Protein AF-C6XMI0-F1 (afdb_monomer_lite)

Foldseek 3Di:
DVVVVVVVVVVVVVVVVVVVVVVVVVVVVVVVVVVVVCVVVVVQVVVCVVPVDRDCPDDPVRVVVVVVVVCVCCVVVVVVVVVVVVVVVVVVVVVVVVVVVVVVVVVVVVVLVVVVVVLVVVLVVLVVQLQVLQQQKDDPNDGHPVLLVVLVVLVVVLPPPDDPDFPDDLVVLVVSCCVRPPPISCVSNLVSLLVSQVSLVVCLVPRPDPVCNCVSVVVSLVSDDPSRLVVSLSVLSNVCVDPSSVVVNVVSCVRNVVADPPQDDDPDDGGDDDDDD

Sequence (277 aa):
MDNWFKKATKDEESTNFFLVRLFWVAGIAFALVVFLALIPHILRWCFYLFTGEIPSFVTTEKLGEIGAFGDFIGGVLNPILTFISFMALIITIILQQRELSDARKEFQRTANALEKENIENTFFKLLDRVDTALNNVTKNQKNGRVVIDNAVDIFKKSFNGQKGVQWPHVGKLKEAREETYANNNSFNYFSAISSAAQLAIQADNTLPSPIEKNFYTELLKDQLTPEDIWSFYYFLRCNKSDEELKTLIPKFRVIWLKMDHTTLLESSDKEPFHIYE

Structure (mmCIF, N/CA/C/O backbone):
data_AF-C6XMI0-F1
#
_entry.id   AF-C6XMI0-F1
#
loop_
_atom_site.group_PDB
_atom_site.id
_atom_site.type_symbol
_atom_site.label_atom_id
_atom_site.label_alt_id
_atom_site.label_comp_id
_atom_site.label_asym_id
_atom_site.label_entity_id
_atom_site.label_seq_id
_atom_site.pdbx_PDB_ins_code
_atom_site.Cartn_x
_atom_site.Cartn_y
_atom_site.Cartn_z
_atom_site.occupancy
_atom_site.B_iso_or_equiv
_atom_site.auth_seq_id
_atom_site.auth_comp_id
_atom_site.auth_asym_id
_atom_site.auth_atom_id
_atom_site.pdbx_PDB_model_num
ATOM 1 N N . MET A 1 1 ? -5.507 -11.583 -19.723 1.00 47.75 1 MET A N 1
ATOM 2 C CA . MET A 1 1 ? -4.060 -11.301 -19.590 1.00 47.75 1 MET A CA 1
ATOM 3 C C . MET A 1 1 ? -3.202 -12.230 -20.452 1.00 47.75 1 MET A C 1
ATOM 5 O O . MET A 1 1 ? -2.298 -11.730 -21.109 1.00 47.75 1 MET A O 1
ATOM 9 N N . ASP A 1 2 ? -3.534 -13.520 -20.569 1.00 56.62 2 ASP A N 1
ATOM 10 C CA . ASP A 1 2 ? -2.749 -14.521 -21.325 1.00 56.62 2 ASP A CA 1
ATOM 11 C C . ASP A 1 2 ? -2.444 -14.197 -22.795 1.00 56.62 2 ASP A C 1
ATOM 13 O O . ASP A 1 2 ? -1.340 -14.461 -23.266 1.00 56.62 2 ASP A O 1
ATOM 17 N N . ASN A 1 3 ? -3.387 -13.605 -23.535 1.00 58.75 3 ASN A N 1
ATOM 18 C CA . ASN A 1 3 ? -3.180 -13.306 -24.960 1.00 58.75 3 ASN A CA 1
ATOM 19 C C . ASN A 1 3 ? -2.197 -12.153 -25.203 1.00 58.75 3 ASN A C 1
ATOM 21 O O . ASN A 1 3 ? -1.524 -12.140 -26.230 1.00 58.75 3 ASN A O 1
ATOM 25 N N . TRP A 1 4 ? -2.098 -11.198 -24.274 1.00 60.09 4 TRP A N 1
ATOM 26 C CA . TRP A 1 4 ? -1.135 -10.102 -24.384 1.00 60.09 4 TRP A CA 1
ATOM 27 C C . TRP A 1 4 ? 0.265 -10.572 -23.985 1.00 60.09 4 TRP A C 1
ATOM 29 O O . TRP A 1 4 ? 1.208 -10.340 -24.732 1.00 60.09 4 TRP A O 1
ATOM 39 N N . PHE A 1 5 ? 0.384 -11.341 -22.895 1.00 48.47 5 PHE A N 1
ATOM 40 C CA . PHE A 1 5 ? 1.656 -11.934 -22.468 1.00 48.47 5 PHE A CA 1
ATOM 41 C C . PHE A 1 5 ? 2.245 -12.886 -23.519 1.00 48.47 5 PHE A C 1
ATOM 43 O O . PHE A 1 5 ? 3.429 -12.795 -23.833 1.00 48.47 5 PHE A O 1
ATOM 50 N N . LYS A 1 6 ? 1.424 -13.750 -24.135 1.00 60.09 6 LYS A N 1
ATOM 51 C CA . LYS A 1 6 ? 1.867 -14.624 -25.241 1.00 60.09 6 LYS A CA 1
ATOM 52 C C . LYS A 1 6 ? 2.286 -13.848 -26.490 1.00 60.09 6 LYS A C 1
ATOM 54 O O . LYS A 1 6 ? 3.122 -14.325 -27.248 1.00 60.09 6 LYS A O 1
ATOM 59 N N . LYS A 1 7 ? 1.700 -12.672 -26.726 1.00 59.94 7 LYS A N 1
ATOM 60 C CA . LYS A 1 7 ? 2.075 -11.810 -27.850 1.00 59.94 7 LYS A CA 1
ATOM 61 C C . LYS A 1 7 ? 3.386 -11.072 -27.570 1.00 59.94 7 LYS A C 1
ATOM 63 O O . LYS A 1 7 ? 4.274 -11.121 -28.407 1.00 59.94 7 LYS A O 1
ATOM 68 N N . ALA A 1 8 ? 3.534 -10.493 -26.379 1.00 48.47 8 ALA A N 1
ATOM 69 C CA . ALA A 1 8 ? 4.747 -9.794 -25.956 1.00 48.47 8 ALA A CA 1
ATOM 70 C C . ALA A 1 8 ? 5.974 -10.722 -25.936 1.00 48.47 8 ALA A C 1
ATOM 72 O O . ALA A 1 8 ? 7.009 -10.381 -26.496 1.00 48.47 8 ALA A O 1
ATOM 73 N N . THR A 1 9 ? 5.829 -11.932 -25.387 1.00 56.88 9 THR A N 1
ATOM 74 C CA . THR A 1 9 ? 6.907 -12.941 -25.363 1.00 56.88 9 THR A CA 1
ATOM 75 C C . THR A 1 9 ? 7.293 -13.423 -26.762 1.00 56.88 9 THR A C 1
ATOM 77 O O . THR A 1 9 ? 8.475 -13.562 -27.060 1.00 56.88 9 THR A O 1
ATOM 80 N N . LYS A 1 10 ? 6.317 -13.620 -27.657 1.00 65.19 10 LYS A N 1
ATOM 81 C CA . LYS A 1 10 ? 6.572 -14.004 -29.053 1.00 65.19 10 LYS A CA 1
ATOM 82 C C . LYS A 1 10 ? 7.262 -12.890 -29.849 1.00 65.19 10 LYS A C 1
ATOM 84 O O . LYS A 1 10 ? 8.140 -13.179 -30.662 1.00 65.19 10 LYS A O 1
ATOM 89 N N . ASP A 1 11 ? 6.883 -11.636 -29.613 1.00 64.88 11 ASP A N 1
ATOM 90 C CA . ASP A 1 11 ? 7.509 -10.475 -30.250 1.00 64.88 11 ASP A CA 1
ATOM 91 C C . ASP A 1 11 ? 8.957 -10.294 -29.745 1.00 64.88 11 ASP A C 1
ATOM 93 O O . ASP A 1 11 ? 9.865 -10.094 -30.556 1.00 64.88 11 ASP A O 1
ATOM 97 N N . GLU A 1 12 ? 9.211 -10.483 -28.446 1.00 59.91 12 GLU A N 1
ATOM 98 C CA . GLU A 1 12 ? 10.549 -10.442 -27.833 1.00 59.91 12 GLU A CA 1
ATOM 99 C C . GLU A 1 12 ? 11.468 -11.568 -28.345 1.00 59.91 12 GLU A C 1
ATOM 101 O O . GLU A 1 12 ? 12.602 -11.315 -28.761 1.00 59.91 12 GLU A O 1
ATOM 106 N N . GLU A 1 13 ? 10.967 -12.804 -28.419 1.00 66.94 13 GLU A N 1
ATOM 107 C CA . GLU A 1 13 ? 11.711 -13.957 -28.940 1.00 66.94 13 GLU A CA 1
ATOM 108 C C . GLU A 1 13 ? 12.036 -13.793 -30.437 1.00 66.94 13 GLU A C 1
ATOM 110 O O . GLU A 1 13 ? 13.158 -14.068 -30.874 1.00 66.94 13 GLU A O 1
ATOM 115 N N . SER A 1 14 ? 11.097 -13.248 -31.222 1.00 67.19 14 SER A N 1
ATOM 116 C CA . SER A 1 14 ? 11.320 -12.943 -32.641 1.00 67.19 14 SER A CA 1
ATOM 117 C C . SER A 1 14 ? 12.361 -11.838 -32.858 1.00 67.19 14 SER A C 1
ATOM 119 O O . SER A 1 14 ? 13.180 -11.925 -33.778 1.00 67.19 14 SER A O 1
ATOM 121 N N . THR A 1 15 ? 12.379 -10.833 -31.977 1.00 67.94 15 THR A N 1
ATOM 122 C CA . THR A 1 15 ? 13.319 -9.708 -32.036 1.00 67.94 15 THR A CA 1
ATOM 123 C C . THR A 1 15 ? 14.728 -10.170 -31.666 1.00 67.94 15 THR A C 1
ATOM 125 O O . THR A 1 15 ? 15.679 -9.899 -32.401 1.00 67.94 15 THR A O 1
ATOM 128 N N . ASN A 1 16 ? 14.865 -10.959 -30.597 1.00 69.25 16 ASN A N 1
ATOM 129 C CA . ASN A 1 16 ? 16.139 -11.554 -30.186 1.00 69.25 16 ASN A CA 1
ATOM 130 C C . ASN A 1 16 ? 16.716 -12.475 -31.270 1.00 69.25 16 ASN A C 1
ATOM 132 O O . ASN A 1 16 ? 17.904 -12.407 -31.588 1.00 69.25 16 ASN A O 1
ATOM 136 N N . PHE A 1 17 ? 15.870 -13.284 -31.909 1.00 74.50 17 PHE A N 1
ATOM 137 C CA . PHE A 1 17 ? 16.284 -14.146 -33.013 1.00 74.50 17 PHE A CA 1
ATOM 138 C C . PHE A 1 17 ? 16.807 -13.361 -34.228 1.00 74.50 17 PHE A C 1
ATOM 140 O O . PHE A 1 17 ? 17.803 -13.749 -34.847 1.00 74.50 17 PHE A O 1
ATOM 147 N N . PHE A 1 18 ? 16.169 -12.237 -34.563 1.00 72.62 18 PHE A N 1
ATOM 148 C CA . PHE A 1 18 ? 16.614 -11.357 -35.643 1.00 72.62 18 PHE A CA 1
ATOM 149 C C . PHE A 1 18 ? 17.950 -10.669 -35.317 1.00 72.62 18 PHE A C 1
ATOM 151 O O . PHE A 1 18 ? 18.861 -10.672 -36.148 1.00 72.62 18 PHE A O 1
ATOM 158 N N . LEU A 1 19 ? 18.102 -10.148 -34.096 1.00 70.56 19 LEU A N 1
ATOM 159 C CA . LEU A 1 19 ? 19.323 -9.472 -33.645 1.00 70.56 19 LEU A CA 1
ATOM 160 C C . LEU A 1 19 ? 20.539 -10.410 -33.624 1.00 70.56 19 LEU A C 1
ATOM 162 O O . LEU A 1 19 ? 21.614 -10.030 -34.087 1.00 70.56 19 LEU A O 1
ATOM 166 N N . VAL A 1 20 ? 20.370 -11.656 -33.170 1.00 75.00 20 VAL A N 1
ATOM 167 C CA . VAL A 1 20 ? 21.448 -12.661 -33.174 1.00 75.00 20 VAL A CA 1
ATOM 168 C C . VAL A 1 20 ? 21.905 -12.979 -34.600 1.00 75.00 20 VAL A C 1
ATOM 170 O O . VAL A 1 20 ? 23.106 -13.057 -34.863 1.00 75.00 20 VAL A O 1
ATOM 173 N N . ARG A 1 21 ? 20.974 -13.113 -35.554 1.00 79.00 21 ARG A N 1
ATOM 174 C CA . ARG A 1 21 ? 21.318 -13.317 -36.972 1.00 79.00 21 ARG A CA 1
ATOM 175 C C . ARG A 1 21 ? 22.064 -12.123 -37.557 1.00 79.00 21 ARG A C 1
ATOM 177 O O . ARG A 1 21 ? 23.059 -12.322 -38.248 1.00 79.00 21 ARG A O 1
ATOM 184 N N . LEU A 1 22 ? 21.617 -10.905 -37.256 1.00 78.69 22 LEU A N 1
ATOM 185 C CA . LEU A 1 22 ? 22.282 -9.676 -37.691 1.00 78.69 22 LEU A CA 1
ATOM 186 C C . LEU A 1 22 ? 23.732 -9.616 -37.179 1.00 78.69 22 LEU A C 1
ATOM 188 O O . LEU A 1 22 ? 24.642 -9.307 -37.947 1.00 78.69 22 LEU A O 1
ATOM 192 N N . PHE A 1 23 ? 23.953 -9.975 -35.911 1.00 79.25 23 PHE A N 1
ATOM 193 C CA . PHE A 1 23 ? 25.281 -10.005 -35.297 1.00 79.25 23 PHE A CA 1
ATOM 194 C C . PHE A 1 23 ? 26.219 -11.014 -35.976 1.00 79.25 23 PHE A C 1
ATOM 196 O O . PHE A 1 23 ? 27.343 -10.664 -36.335 1.00 79.25 23 PHE A O 1
ATOM 203 N N . TRP A 1 24 ? 25.756 -12.244 -36.226 1.00 84.88 24 TRP A N 1
ATOM 204 C CA . TRP A 1 24 ? 26.551 -13.255 -36.937 1.00 84.88 24 TRP A CA 1
ATOM 205 C C . TRP A 1 24 ? 26.872 -12.846 -38.376 1.00 84.88 24 TRP A C 1
ATOM 207 O O . TRP A 1 24 ? 28.002 -13.033 -38.826 1.00 84.88 24 TRP A O 1
ATOM 217 N N . VAL A 1 25 ? 25.915 -12.246 -39.088 1.00 84.69 25 VAL A N 1
ATOM 218 C CA . VAL A 1 25 ? 26.134 -11.743 -40.453 1.00 84.69 25 VAL A CA 1
ATOM 219 C C . VAL A 1 25 ? 27.182 -10.628 -40.460 1.00 84.69 25 VAL A C 1
ATOM 221 O O . VAL A 1 25 ? 28.093 -10.661 -41.287 1.00 84.69 25 VAL A O 1
ATOM 224 N N . ALA A 1 26 ? 27.109 -9.686 -39.516 1.00 79.62 26 ALA A N 1
ATOM 225 C CA . ALA A 1 26 ? 28.105 -8.627 -39.374 1.00 79.62 26 ALA A CA 1
ATOM 226 C C . ALA A 1 26 ? 29.500 -9.188 -39.038 1.00 79.62 26 ALA A C 1
ATOM 228 O O . ALA A 1 26 ? 30.490 -8.775 -39.641 1.00 79.62 26 ALA A O 1
ATOM 229 N N . GLY A 1 27 ? 29.577 -10.172 -38.135 1.00 84.50 27 GLY A N 1
ATOM 230 C CA . GLY A 1 27 ? 30.828 -10.846 -37.777 1.00 84.50 27 GLY A CA 1
ATOM 231 C C . GLY A 1 27 ? 31.476 -11.577 -38.958 1.00 84.50 27 GLY A C 1
ATOM 232 O O . GLY A 1 27 ? 32.678 -11.437 -39.182 1.00 84.50 27 GLY A O 1
ATOM 233 N N . ILE A 1 28 ? 30.685 -12.300 -39.759 1.00 88.62 28 ILE A N 1
ATOM 234 C CA . ILE A 1 28 ? 31.167 -12.989 -40.968 1.00 88.62 28 ILE A CA 1
ATOM 235 C C . ILE A 1 28 ? 31.640 -11.979 -42.018 1.00 88.62 28 ILE A C 1
ATOM 237 O O . ILE A 1 28 ? 32.710 -12.161 -42.597 1.00 88.62 28 ILE A O 1
ATOM 241 N N . ALA A 1 29 ? 30.882 -10.902 -42.245 1.00 82.12 29 ALA A N 1
ATOM 242 C CA . ALA A 1 29 ? 31.263 -9.854 -43.189 1.00 82.12 29 ALA A CA 1
ATOM 243 C C . ALA A 1 29 ? 32.592 -9.190 -42.791 1.00 82.12 29 ALA A C 1
ATOM 245 O O . ALA A 1 29 ? 33.473 -9.020 -43.633 1.00 82.12 29 ALA A O 1
ATOM 246 N N . PHE A 1 30 ? 32.775 -8.882 -41.504 1.00 85.06 30 PHE A N 1
ATOM 247 C CA . PHE A 1 30 ? 34.022 -8.316 -40.991 1.00 85.06 30 PHE A CA 1
ATOM 248 C C . PHE A 1 30 ? 35.205 -9.282 -41.146 1.00 85.06 30 PHE A C 1
ATOM 250 O O . PHE A 1 30 ? 36.255 -8.896 -41.660 1.00 85.06 30 PHE A O 1
ATOM 257 N N . ALA A 1 31 ? 35.028 -10.554 -40.771 1.00 85.88 31 ALA A N 1
ATOM 258 C CA . ALA A 1 31 ? 36.059 -11.577 -40.933 1.00 85.88 31 ALA A CA 1
ATOM 259 C C . ALA A 1 31 ? 36.465 -11.760 -42.405 1.00 85.88 31 ALA A C 1
ATOM 261 O O . ALA A 1 31 ? 37.648 -11.918 -42.703 1.00 85.88 31 ALA A O 1
ATOM 262 N N . LEU A 1 32 ? 35.503 -11.681 -43.328 1.00 89.31 32 LEU A N 1
ATOM 263 C CA . LEU A 1 32 ? 35.748 -11.767 -44.765 1.00 89.31 32 LEU A CA 1
ATOM 264 C C . LEU A 1 32 ? 36.550 -10.565 -45.280 1.00 89.31 32 LEU A C 1
ATOM 266 O O . LEU A 1 32 ? 37.490 -10.758 -46.046 1.00 89.31 32 LEU A O 1
ATOM 270 N N . VAL A 1 33 ? 36.244 -9.344 -44.829 1.00 85.81 33 VAL A N 1
ATOM 271 C CA . VAL A 1 33 ? 37.027 -8.142 -45.175 1.00 85.81 33 VAL A CA 1
ATOM 272 C C . VAL A 1 33 ? 38.472 -8.271 -44.688 1.00 85.81 33 VAL A C 1
ATOM 274 O O . VAL A 1 33 ? 39.399 -8.030 -45.460 1.00 85.81 33 VAL A O 1
ATOM 277 N N . VAL A 1 34 ? 38.677 -8.709 -43.441 1.00 86.56 34 VAL A N 1
ATOM 278 C CA . VAL A 1 34 ? 40.021 -8.946 -42.888 1.00 86.56 34 VAL A CA 1
ATOM 279 C C . VAL A 1 34 ? 40.751 -10.032 -43.680 1.00 86.56 34 VAL A C 1
ATOM 281 O O . VAL A 1 34 ? 41.910 -9.854 -44.046 1.00 86.56 34 VAL A O 1
ATOM 284 N N . PHE A 1 35 ? 40.076 -11.137 -44.001 1.00 86.19 35 PHE A N 1
ATOM 285 C CA . PHE A 1 35 ? 40.654 -12.222 -44.791 1.00 86.19 35 PHE A CA 1
ATOM 286 C C . PHE A 1 35 ? 41.089 -11.739 -46.180 1.00 86.19 35 PHE A C 1
ATOM 288 O O . PHE A 1 35 ? 42.238 -11.950 -46.564 1.00 86.19 35 PHE A O 1
ATOM 295 N N . LEU A 1 36 ? 40.224 -11.014 -46.898 1.00 85.38 36 LEU A N 1
ATOM 296 C CA . LEU A 1 36 ? 40.545 -10.435 -48.205 1.00 85.38 36 LEU A CA 1
ATOM 297 C C . LEU A 1 36 ? 41.715 -9.445 -48.141 1.00 85.38 36 LEU A C 1
ATOM 299 O O . LEU A 1 36 ? 42.533 -9.425 -49.058 1.00 85.38 36 LEU A O 1
ATOM 303 N N . ALA A 1 37 ? 41.835 -8.667 -47.061 1.00 82.62 37 ALA A N 1
ATOM 304 C CA . ALA A 1 37 ? 42.959 -7.753 -46.858 1.00 82.62 37 ALA A CA 1
ATOM 305 C C . ALA A 1 37 ? 44.290 -8.488 -46.606 1.00 82.62 37 ALA A C 1
ATOM 307 O O . ALA A 1 37 ? 45.350 -7.987 -46.977 1.00 82.62 37 ALA A O 1
ATOM 308 N N . LEU A 1 38 ? 44.258 -9.686 -46.012 1.00 85.06 38 LEU A N 1
ATOM 309 C CA . LEU A 1 38 ? 45.455 -10.479 -45.708 1.00 85.06 38 LEU A CA 1
ATOM 310 C C . LEU A 1 38 ? 45.964 -11.306 -46.899 1.00 85.06 38 LEU A C 1
ATOM 312 O O . LEU A 1 38 ? 47.172 -11.533 -47.002 1.00 85.06 38 LEU A O 1
ATOM 316 N N . ILE A 1 39 ? 45.085 -11.725 -47.817 1.00 85.81 39 ILE A N 1
ATOM 317 C CA . ILE A 1 39 ? 45.443 -12.553 -48.987 1.00 85.81 39 ILE A CA 1
ATOM 318 C C . ILE A 1 39 ? 46.626 -11.977 -49.794 1.00 85.81 39 ILE A C 1
ATOM 320 O O .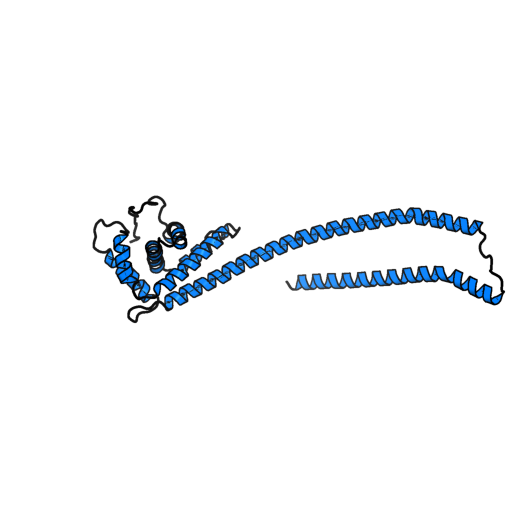 ILE A 1 39 ? 47.576 -12.723 -50.046 1.00 85.81 39 ILE A O 1
ATOM 324 N N . PRO A 1 40 ? 46.662 -10.680 -50.167 1.00 82.19 40 PRO A N 1
ATOM 325 C CA . PRO A 1 40 ? 47.780 -10.114 -50.923 1.00 82.19 40 PRO A CA 1
ATOM 326 C C . PRO A 1 40 ? 49.109 -10.176 -50.162 1.00 82.19 40 PRO A C 1
ATOM 328 O O . PRO A 1 40 ? 50.160 -10.396 -50.765 1.00 82.19 40 PRO A O 1
ATOM 331 N N . HIS A 1 41 ? 49.077 -10.019 -48.834 1.00 82.38 41 HIS A N 1
ATOM 332 C CA . HIS A 1 41 ? 50.270 -10.100 -47.991 1.00 82.38 41 HIS A CA 1
ATOM 333 C C . HIS A 1 41 ? 50.828 -11.522 -47.933 1.00 82.38 41 HIS A C 1
ATOM 335 O O . HIS A 1 41 ? 52.043 -11.703 -48.027 1.00 82.38 41 HIS A O 1
ATOM 341 N N . ILE A 1 42 ? 49.944 -12.520 -47.846 1.00 85.69 42 ILE A N 1
ATOM 342 C CA . ILE A 1 42 ? 50.311 -13.940 -47.856 1.00 85.69 42 ILE A CA 1
ATOM 343 C C . ILE A 1 42 ? 50.895 -14.323 -49.220 1.00 85.69 42 ILE A C 1
ATOM 345 O O . ILE A 1 42 ? 51.975 -14.904 -49.280 1.00 85.69 42 ILE A O 1
ATOM 349 N N . LEU A 1 43 ? 50.243 -13.935 -50.320 1.00 84.31 43 LEU A N 1
ATOM 350 C CA . LEU A 1 43 ? 50.723 -14.219 -51.677 1.00 84.31 43 LEU A CA 1
ATOM 351 C C . LEU A 1 43 ? 52.093 -13.582 -51.951 1.00 84.31 43 LEU A C 1
ATOM 353 O O . LEU A 1 43 ? 52.978 -14.239 -52.502 1.00 84.31 43 LEU A O 1
ATOM 357 N N . ARG A 1 44 ? 52.302 -12.333 -51.507 1.00 82.06 44 ARG A N 1
ATOM 358 C CA . ARG A 1 44 ? 53.603 -11.652 -51.601 1.00 82.06 44 ARG A CA 1
ATOM 359 C C . ARG A 1 44 ? 54.692 -12.402 -50.829 1.00 82.06 44 ARG A C 1
ATOM 361 O O . ARG A 1 44 ? 55.805 -12.538 -51.328 1.00 82.06 44 ARG A O 1
ATOM 368 N N . TRP A 1 45 ? 54.373 -12.890 -49.630 1.00 84.62 45 TRP A N 1
ATOM 369 C CA . TRP A 1 45 ? 55.302 -13.658 -48.800 1.00 84.62 45 TRP A CA 1
ATOM 370 C C . TRP A 1 45 ? 55.658 -15.013 -49.428 1.00 84.62 45 TRP A C 1
ATOM 372 O O . TRP A 1 45 ? 56.830 -15.376 -49.490 1.00 84.62 45 TRP A O 1
ATOM 382 N N . CYS A 1 46 ? 54.666 -15.750 -49.939 1.00 85.81 46 CYS A N 1
ATOM 383 C CA . CYS A 1 46 ? 54.883 -17.031 -50.614 1.00 85.81 46 CYS A CA 1
ATOM 384 C C . CYS A 1 46 ? 55.772 -16.892 -51.856 1.00 85.81 46 CYS A C 1
ATOM 386 O O . CYS A 1 46 ? 56.648 -17.726 -52.069 1.00 85.81 46 CYS A O 1
ATOM 388 N N . PHE A 1 47 ? 55.580 -15.837 -52.654 1.00 84.38 47 PHE A N 1
ATOM 389 C CA . PHE A 1 47 ? 56.415 -15.586 -53.829 1.00 84.38 47 PHE A CA 1
ATOM 390 C C . PHE A 1 47 ? 57.872 -15.302 -53.444 1.00 84.38 47 PHE A C 1
ATOM 392 O O . PHE A 1 47 ? 58.776 -15.895 -54.027 1.00 84.38 47 PHE A O 1
ATOM 399 N N . TYR A 1 48 ? 58.098 -14.472 -52.418 1.00 84.44 48 TYR A N 1
ATOM 400 C CA . TYR A 1 48 ? 59.441 -14.176 -51.909 1.00 84.44 48 TYR A CA 1
ATOM 401 C C . TYR A 1 48 ? 60.195 -15.440 -51.470 1.00 84.44 48 TYR A C 1
ATOM 403 O O . TYR A 1 48 ? 61.372 -15.592 -51.782 1.00 84.44 48 TYR A O 1
ATOM 411 N N . LEU A 1 49 ? 59.514 -16.380 -50.804 1.00 87.25 49 LEU A N 1
ATOM 412 C CA . LEU A 1 49 ? 60.117 -17.659 -50.410 1.00 87.25 49 LEU A CA 1
ATOM 413 C C . LEU A 1 49 ? 60.551 -18.524 -51.606 1.00 87.25 49 LEU A C 1
ATOM 415 O O . LEU A 1 49 ? 61.464 -19.331 -51.460 1.00 87.25 49 LEU A O 1
ATOM 419 N N . PHE A 1 50 ? 59.899 -18.384 -52.763 1.00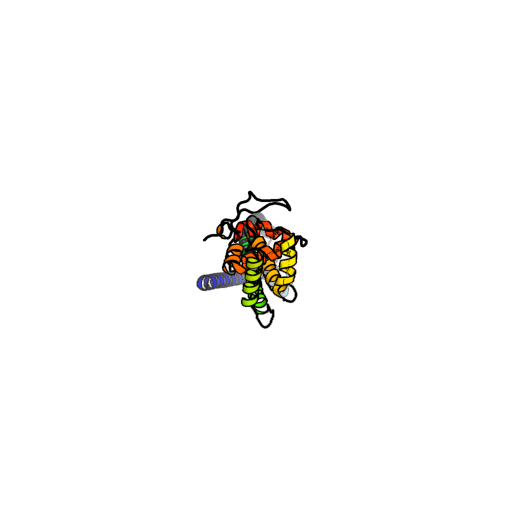 85.56 50 PHE A N 1
ATOM 420 C CA . PHE A 1 50 ? 60.167 -19.199 -53.950 1.00 85.56 50 PHE A CA 1
ATOM 421 C C . PHE A 1 50 ? 61.236 -18.593 -54.870 1.00 85.56 50 PHE A C 1
ATOM 423 O O . PHE A 1 50 ? 62.027 -19.331 -55.452 1.00 85.56 50 PHE A O 1
ATOM 430 N N . THR A 1 51 ? 61.271 -17.264 -55.012 1.00 83.00 51 THR A N 1
ATOM 431 C CA . THR A 1 51 ? 62.161 -16.569 -55.963 1.00 83.00 51 THR A CA 1
ATOM 432 C C . THR A 1 51 ? 63.303 -15.802 -55.301 1.00 83.00 51 THR A C 1
ATOM 434 O O . THR A 1 51 ? 64.257 -15.438 -55.980 1.00 83.00 51 THR A O 1
ATOM 437 N N . GLY A 1 52 ? 63.225 -15.536 -53.993 1.00 82.38 52 GLY A N 1
ATOM 438 C CA . GLY A 1 52 ? 64.157 -14.657 -53.279 1.00 82.38 52 GLY A CA 1
ATOM 439 C C . GLY A 1 52 ? 63.967 -13.163 -53.575 1.00 82.38 52 GLY A C 1
ATOM 440 O O . GLY A 1 52 ? 64.651 -12.332 -52.978 1.00 82.38 52 GLY A O 1
ATOM 441 N N . GLU A 1 53 ? 63.024 -12.804 -54.449 1.00 76.88 53 GLU A N 1
ATOM 442 C CA . GLU A 1 53 ? 62.746 -11.431 -54.871 1.00 76.88 53 GLU A CA 1
ATOM 443 C C . GLU A 1 53 ? 61.351 -10.987 -54.413 1.00 76.88 53 GLU A C 1
ATOM 445 O O . GLU A 1 53 ? 60.404 -11.775 -54.363 1.00 76.88 53 GLU A O 1
ATOM 450 N N . ILE A 1 54 ? 61.200 -9.703 -54.074 1.00 74.31 54 ILE A N 1
ATOM 451 C CA . ILE A 1 54 ? 59.889 -9.133 -53.741 1.00 74.31 54 ILE A CA 1
ATOM 452 C C . ILE A 1 54 ? 59.236 -8.653 -55.044 1.00 74.31 54 ILE A C 1
ATOM 454 O O . ILE A 1 54 ? 59.749 -7.720 -55.663 1.00 74.31 54 ILE A O 1
ATOM 458 N N . PRO A 1 55 ? 58.095 -9.230 -55.461 1.00 68.00 55 PRO A N 1
ATOM 459 C CA . PRO A 1 55 ? 57.448 -8.851 -56.705 1.00 68.00 55 PRO A CA 1
ATOM 460 C C . PRO A 1 55 ? 56.848 -7.448 -56.563 1.00 68.00 55 PRO A C 1
ATOM 462 O O . PRO A 1 55 ? 55.983 -7.202 -55.717 1.00 68.00 55 PRO A O 1
ATOM 465 N N . SER A 1 56 ? 57.283 -6.516 -57.409 1.00 66.06 56 SER A N 1
ATOM 466 C CA . SER A 1 56 ? 56.754 -5.152 -57.505 1.00 66.06 56 SER A CA 1
ATOM 467 C C . SER A 1 56 ? 55.477 -5.128 -58.353 1.00 66.06 56 SER A C 1
ATOM 469 O O . SER A 1 56 ? 55.429 -4.583 -59.449 1.00 66.06 56 SER A O 1
ATOM 471 N N . PHE A 1 57 ? 54.412 -5.755 -57.849 1.00 61.75 57 PHE A N 1
ATOM 472 C CA . PHE A 1 57 ? 53.150 -5.905 -58.591 1.00 61.75 57 PHE A CA 1
ATOM 473 C C . PHE A 1 57 ? 52.343 -4.601 -58.731 1.00 61.75 57 PHE A C 1
ATOM 475 O O . PHE A 1 57 ? 51.389 -4.540 -59.505 1.00 61.75 57 PHE A O 1
ATOM 482 N N . VAL A 1 58 ? 52.707 -3.552 -57.986 1.00 64.06 58 VAL A N 1
ATOM 483 C CA . VAL A 1 58 ? 52.030 -2.253 -58.013 1.00 64.06 58 VAL A CA 1
ATOM 484 C C . VAL A 1 58 ? 53.070 -1.135 -57.992 1.00 64.06 58 VAL A C 1
ATOM 486 O O . VAL A 1 58 ? 53.952 -1.115 -57.134 1.00 64.06 58 VAL A O 1
ATOM 489 N N . THR A 1 59 ? 52.983 -0.213 -58.950 1.00 66.44 59 THR A N 1
ATOM 490 C CA . THR A 1 59 ? 53.809 0.999 -58.981 1.00 66.44 59 THR A CA 1
ATOM 491 C C . THR A 1 59 ? 53.333 1.980 -57.909 1.00 66.44 59 THR A C 1
ATOM 493 O O . THR A 1 59 ? 52.145 2.030 -57.588 1.00 66.44 59 THR A O 1
ATOM 496 N N . THR A 1 60 ? 54.245 2.780 -57.350 1.00 69.19 60 THR A N 1
ATOM 497 C CA . THR A 1 60 ? 53.927 3.803 -56.333 1.00 69.19 60 THR A CA 1
ATOM 498 C C . THR A 1 60 ? 52.832 4.769 -56.789 1.00 69.19 60 THR A C 1
ATOM 500 O O . THR A 1 60 ? 52.012 5.186 -55.980 1.00 69.19 60 THR A O 1
ATOM 503 N N . GLU A 1 61 ? 52.772 5.058 -58.088 1.00 71.81 61 GLU A N 1
ATOM 504 C CA . GLU A 1 61 ? 51.745 5.891 -58.718 1.00 71.81 61 GLU A CA 1
ATOM 505 C C . GLU A 1 61 ? 50.345 5.249 -58.657 1.00 71.81 61 GLU A C 1
ATOM 507 O O . GLU A 1 61 ? 49.418 5.858 -58.127 1.00 71.81 61 GLU A O 1
ATOM 512 N N . LYS A 1 62 ? 50.197 3.976 -59.062 1.00 72.12 62 LYS A N 1
ATOM 513 C CA . LYS A 1 62 ? 48.917 3.242 -58.962 1.00 72.12 62 LYS A CA 1
ATOM 514 C C . LYS A 1 62 ? 48.471 3.015 -57.516 1.00 72.12 62 LYS A C 1
ATOM 516 O O . LYS A 1 62 ? 47.278 3.020 -57.229 1.00 72.12 62 LYS A O 1
ATOM 521 N N . LEU A 1 63 ? 49.420 2.814 -56.599 1.00 73.31 63 LEU A N 1
ATOM 522 C CA . LEU A 1 63 ? 49.148 2.771 -55.157 1.00 73.31 63 LEU A CA 1
ATOM 523 C C . LEU A 1 63 ? 48.606 4.113 -54.648 1.00 73.31 63 LEU A C 1
ATOM 525 O O . LEU A 1 63 ? 47.672 4.118 -53.850 1.00 73.31 63 LEU A O 1
ATOM 529 N N . GLY A 1 64 ? 49.160 5.230 -55.126 1.00 78.88 64 GLY A N 1
ATOM 530 C CA . GLY A 1 64 ? 48.694 6.577 -54.802 1.00 78.88 64 GLY A CA 1
ATOM 531 C C . GLY A 1 64 ? 47.272 6.851 -55.292 1.00 78.88 64 GLY A C 1
ATOM 532 O O . GLY A 1 64 ? 46.467 7.380 -54.533 1.00 78.88 64 GLY A O 1
ATOM 533 N N . GLU A 1 65 ? 46.926 6.430 -56.511 1.00 81.38 65 GLU A N 1
ATOM 534 C CA . GLU A 1 65 ? 45.568 6.575 -57.064 1.00 81.38 65 GLU A CA 1
ATOM 535 C C . GLU A 1 65 ? 44.523 5.763 -56.284 1.00 81.38 65 GLU A C 1
ATOM 537 O O . GLU A 1 65 ? 43.445 6.267 -55.965 1.00 81.38 65 GLU A O 1
ATOM 542 N N . ILE A 1 66 ? 44.850 4.516 -55.924 1.00 79.50 66 ILE A N 1
ATOM 543 C CA . ILE A 1 66 ? 43.973 3.657 -55.113 1.00 79.50 66 ILE A CA 1
ATOM 544 C C . ILE A 1 66 ? 43.841 4.208 -53.686 1.00 79.50 66 ILE A C 1
ATOM 546 O O . ILE A 1 66 ? 42.743 4.202 -53.130 1.00 79.50 66 ILE A O 1
ATOM 550 N N . GLY A 1 67 ? 44.936 4.714 -53.109 1.00 80.50 67 GLY A N 1
ATOM 551 C CA . GLY A 1 67 ? 44.934 5.393 -51.813 1.00 80.50 67 GLY A CA 1
ATOM 552 C C . GLY A 1 67 ? 44.043 6.634 -51.820 1.00 80.50 67 GLY A C 1
ATOM 553 O O . GLY A 1 67 ? 43.148 6.738 -50.992 1.00 80.50 67 GLY A O 1
ATOM 554 N N . ALA A 1 68 ? 44.194 7.511 -52.816 1.00 86.94 68 ALA A N 1
ATOM 555 C CA . ALA A 1 68 ? 43.384 8.720 -52.960 1.00 86.94 68 ALA A CA 1
ATOM 556 C C . ALA A 1 68 ? 41.888 8.416 -53.173 1.00 86.94 68 ALA A C 1
ATOM 558 O O . ALA A 1 68 ? 41.026 9.116 -52.640 1.00 86.94 68 ALA A O 1
ATOM 559 N N . PHE A 1 69 ? 41.558 7.352 -53.913 1.00 82.75 69 PHE A N 1
ATOM 560 C CA . PHE A 1 69 ? 40.176 6.883 -54.042 1.00 82.75 69 PHE A CA 1
ATOM 561 C C . PHE A 1 69 ? 39.623 6.353 -52.710 1.00 82.75 69 PHE A C 1
ATOM 563 O O . PHE A 1 69 ? 38.497 6.681 -52.333 1.00 82.75 69 PHE A O 1
ATOM 570 N N . GLY A 1 70 ? 40.419 5.570 -51.977 1.00 82.38 70 GLY A N 1
ATOM 571 C CA . GLY A 1 70 ? 40.081 5.097 -50.635 1.00 82.38 70 GLY A CA 1
ATOM 572 C C . GLY A 1 70 ? 39.863 6.245 -49.647 1.00 82.38 70 GLY A C 1
ATOM 573 O O . GLY A 1 70 ? 38.875 6.230 -48.915 1.00 82.38 70 GLY A O 1
ATOM 574 N N . ASP A 1 71 ? 40.713 7.269 -49.689 1.00 86.38 71 ASP A N 1
ATOM 575 C CA . ASP A 1 71 ? 40.601 8.478 -48.870 1.00 86.38 71 ASP A CA 1
ATOM 576 C C . ASP A 1 71 ? 39.352 9.294 -49.222 1.00 86.38 71 ASP A C 1
ATOM 578 O O . ASP A 1 71 ? 38.685 9.813 -48.328 1.00 86.38 71 ASP A O 1
ATOM 582 N N . PHE A 1 72 ? 38.970 9.368 -50.501 1.00 88.00 72 PHE A N 1
ATOM 583 C CA . PHE A 1 72 ? 37.725 10.015 -50.919 1.00 88.00 72 PHE A CA 1
ATOM 584 C C . PHE A 1 72 ? 36.490 9.257 -50.414 1.00 88.00 72 PHE A C 1
ATOM 586 O O . PHE A 1 72 ? 35.606 9.850 -49.793 1.00 88.00 72 PHE A O 1
ATOM 593 N N . ILE A 1 73 ? 36.431 7.938 -50.632 1.00 86.56 73 ILE A N 1
ATOM 594 C CA . ILE A 1 73 ? 35.307 7.111 -50.173 1.00 86.56 73 ILE A CA 1
ATOM 595 C C . ILE A 1 73 ? 35.232 7.109 -48.646 1.00 86.56 73 ILE A C 1
ATOM 597 O O . ILE A 1 73 ? 34.157 7.328 -48.096 1.00 86.56 73 ILE A O 1
ATOM 601 N N . GLY A 1 74 ? 36.354 6.928 -47.950 1.00 84.50 74 GLY A N 1
ATOM 602 C CA . GLY A 1 74 ? 36.424 6.998 -46.491 1.00 84.50 74 GLY A CA 1
ATOM 603 C C . GLY A 1 74 ? 36.062 8.385 -45.961 1.00 84.50 74 GLY A C 1
ATOM 604 O O . GLY A 1 74 ? 35.303 8.497 -45.000 1.00 84.50 74 GLY A O 1
ATOM 605 N N . GLY A 1 75 ? 36.526 9.443 -46.626 1.00 84.00 75 GLY A N 1
ATOM 606 C CA . GLY A 1 75 ? 36.250 10.834 -46.277 1.00 84.00 75 GLY A CA 1
ATOM 607 C C . GLY A 1 75 ? 34.786 11.242 -46.449 1.00 84.00 75 GLY A C 1
ATOM 608 O O . GLY A 1 75 ? 34.306 12.072 -45.684 1.00 84.00 75 GLY A O 1
ATOM 609 N N . VAL A 1 76 ? 34.054 10.643 -47.395 1.00 89.38 76 VAL A N 1
ATOM 610 C CA . VAL A 1 76 ? 32.608 10.876 -47.588 1.00 89.38 76 VAL A CA 1
ATOM 611 C C . VAL A 1 76 ? 31.766 9.937 -46.721 1.00 89.38 76 VAL A C 1
ATOM 613 O O . VAL A 1 76 ? 30.797 10.365 -46.092 1.00 89.38 76 VAL A O 1
ATOM 616 N N . LEU A 1 77 ? 32.133 8.656 -46.651 1.00 88.81 77 LEU A N 1
ATOM 617 C CA . LEU A 1 77 ? 31.379 7.640 -45.920 1.00 88.81 77 LEU A CA 1
ATOM 618 C C . LEU A 1 77 ? 31.452 7.861 -44.406 1.00 88.81 77 LEU A C 1
ATOM 620 O O . LEU A 1 77 ? 30.450 7.668 -43.722 1.00 88.81 77 LEU A O 1
ATOM 624 N N . ASN A 1 78 ? 32.602 8.282 -43.872 1.00 85.56 78 ASN A N 1
ATOM 625 C CA . ASN A 1 78 ? 32.793 8.431 -42.431 1.00 85.56 78 ASN A CA 1
ATOM 626 C C . ASN A 1 78 ? 31.881 9.520 -41.817 1.00 85.56 78 ASN A C 1
ATOM 628 O O . ASN A 1 78 ? 31.190 9.220 -40.840 1.00 85.56 78 ASN A O 1
ATOM 632 N N . PRO A 1 79 ? 31.747 10.732 -42.395 1.00 90.81 79 PRO A N 1
ATOM 633 C CA . PRO A 1 79 ? 30.748 11.708 -41.956 1.00 90.81 79 PRO A CA 1
ATOM 634 C C . PRO A 1 79 ? 29.300 11.225 -42.098 1.00 90.81 79 PRO A C 1
ATOM 636 O O . PRO A 1 79 ? 28.501 11.452 -41.191 1.00 90.81 79 PRO A O 1
ATOM 639 N N . ILE A 1 80 ? 28.954 10.534 -43.195 1.00 90.56 80 ILE A N 1
ATOM 640 C CA . ILE A 1 80 ? 27.594 10.005 -43.411 1.00 90.56 80 ILE A CA 1
ATOM 641 C C . ILE A 1 80 ? 27.252 8.955 -42.352 1.00 90.56 80 ILE A C 1
ATOM 643 O O . ILE A 1 80 ? 26.201 9.036 -41.716 1.00 90.56 80 ILE A O 1
ATOM 647 N N . LEU A 1 81 ? 28.144 7.988 -42.129 1.00 88.38 81 LEU A N 1
ATOM 648 C CA . LEU A 1 81 ? 27.947 6.939 -41.135 1.00 88.38 81 LEU A CA 1
ATOM 649 C C . LEU A 1 81 ? 27.885 7.533 -39.727 1.00 88.38 81 LEU A C 1
ATOM 651 O O . LEU A 1 81 ? 26.979 7.194 -38.975 1.00 88.38 81 LEU A O 1
ATOM 655 N N . THR A 1 82 ? 28.778 8.473 -39.402 1.00 91.75 82 THR A N 1
ATOM 656 C CA . THR A 1 82 ? 28.768 9.182 -38.113 1.00 91.75 82 THR A CA 1
ATOM 657 C C . THR A 1 82 ? 27.449 9.924 -37.898 1.00 91.75 82 THR A C 1
ATOM 659 O O . THR A 1 82 ? 26.880 9.859 -36.809 1.00 91.75 82 THR A O 1
ATOM 662 N N . PHE A 1 83 ? 26.914 10.581 -38.931 1.00 92.25 83 PHE A N 1
ATOM 663 C CA . PHE A 1 83 ? 25.617 11.249 -38.858 1.00 92.25 83 PHE A CA 1
ATOM 664 C C . PHE A 1 83 ? 24.471 10.257 -38.624 1.00 92.25 83 PHE A C 1
ATOM 666 O O . PHE A 1 83 ? 23.639 10.484 -37.747 1.00 92.25 83 PHE A O 1
ATOM 673 N N . ILE A 1 84 ? 24.451 9.131 -39.343 1.00 90.81 84 ILE A N 1
ATOM 674 C CA . ILE A 1 84 ? 23.450 8.071 -39.145 1.00 90.81 84 ILE A CA 1
ATOM 675 C C . ILE A 1 84 ? 23.552 7.492 -37.729 1.00 90.81 84 ILE A C 1
ATOM 677 O O . ILE A 1 84 ? 22.530 7.339 -37.063 1.00 90.81 84 ILE A O 1
ATOM 681 N N . SER A 1 85 ? 24.762 7.216 -37.237 1.00 92.56 85 SER A N 1
ATOM 682 C CA . SER A 1 85 ? 24.990 6.737 -35.870 1.00 92.56 85 SER A CA 1
ATOM 683 C C . SER A 1 85 ? 24.510 7.744 -34.826 1.00 92.56 85 SER A C 1
ATOM 685 O O . SER A 1 85 ? 23.863 7.359 -33.854 1.00 92.56 85 SER A O 1
ATOM 687 N N . PHE A 1 86 ? 24.762 9.035 -35.040 1.00 93.44 86 PHE A N 1
ATOM 688 C CA . PHE A 1 86 ? 24.278 10.094 -34.160 1.00 93.44 86 PHE A CA 1
ATOM 689 C C . PHE A 1 86 ? 22.745 10.200 -34.170 1.00 93.44 86 PHE A C 1
ATOM 691 O O . PHE A 1 86 ? 22.127 10.296 -33.110 1.00 93.44 86 PHE A O 1
ATOM 698 N N . MET A 1 87 ? 22.110 10.104 -35.343 1.00 92.12 87 MET A N 1
ATOM 699 C CA . MET A 1 87 ? 20.647 10.060 -35.460 1.00 92.12 87 MET A CA 1
ATOM 700 C C . MET A 1 87 ? 20.056 8.830 -34.766 1.00 92.12 87 MET A C 1
ATOM 702 O O . MET A 1 87 ? 19.094 8.957 -34.010 1.00 92.12 87 MET A O 1
ATOM 706 N N . ALA A 1 88 ? 20.650 7.652 -34.965 1.00 91.81 88 ALA A N 1
ATOM 707 C CA . ALA A 1 88 ? 20.232 6.422 -34.299 1.00 91.81 88 ALA A CA 1
ATOM 708 C C . ALA A 1 88 ? 20.334 6.547 -32.770 1.00 91.81 88 ALA A C 1
ATOM 710 O O . ALA A 1 88 ? 19.419 6.132 -32.055 1.00 91.81 88 ALA A O 1
ATOM 711 N N . LEU A 1 89 ? 21.400 7.177 -32.266 1.00 95.38 89 LEU A N 1
ATOM 712 C CA . LEU A 1 89 ? 21.567 7.456 -30.841 1.00 95.38 89 LEU A CA 1
ATOM 713 C C . LEU A 1 89 ? 20.472 8.394 -30.315 1.00 95.38 89 LEU A C 1
ATOM 715 O O . LEU A 1 89 ? 19.870 8.100 -29.286 1.00 95.38 89 LEU A O 1
ATOM 719 N N . ILE A 1 90 ? 20.163 9.484 -31.026 1.00 95.81 90 ILE A N 1
ATOM 720 C CA . ILE A 1 90 ? 19.081 10.405 -30.639 1.00 95.81 90 ILE A CA 1
ATOM 721 C C . ILE A 1 90 ? 17.735 9.679 -30.590 1.00 95.81 90 ILE A C 1
ATOM 723 O O . ILE A 1 90 ? 17.005 9.812 -29.609 1.00 95.81 90 ILE A O 1
ATOM 727 N N . ILE A 1 91 ? 17.410 8.888 -31.616 1.00 92.94 91 ILE A N 1
ATOM 728 C CA . ILE A 1 91 ? 16.171 8.099 -31.657 1.00 92.94 91 ILE A CA 1
ATOM 729 C C . ILE A 1 91 ? 16.109 7.147 -30.459 1.00 92.94 91 ILE A C 1
ATOM 731 O O . ILE A 1 91 ? 15.075 7.058 -29.799 1.00 92.94 91 ILE A O 1
ATOM 735 N N . THR A 1 92 ? 17.227 6.488 -30.145 1.00 93.94 92 THR A N 1
ATOM 736 C CA . THR A 1 92 ? 17.335 5.596 -28.986 1.00 93.94 92 THR A CA 1
ATOM 737 C C . THR A 1 92 ? 17.056 6.348 -27.686 1.00 93.94 92 THR A C 1
ATOM 739 O O . THR A 1 92 ? 16.246 5.889 -26.886 1.00 93.94 92 THR A O 1
ATOM 742 N N . ILE A 1 93 ? 17.644 7.532 -27.492 1.00 94.94 93 ILE A N 1
ATOM 743 C CA . ILE A 1 93 ? 17.410 8.364 -26.302 1.00 94.94 93 ILE A CA 1
ATOM 744 C C . ILE A 1 93 ? 15.934 8.774 -26.198 1.00 94.94 93 ILE A C 1
ATOM 746 O O . ILE A 1 93 ? 15.354 8.701 -25.117 1.00 94.94 93 ILE A O 1
ATOM 750 N N . ILE A 1 94 ? 15.303 9.174 -27.305 1.00 93.81 94 ILE A N 1
ATOM 751 C CA . ILE A 1 94 ? 13.880 9.552 -27.321 1.00 93.81 94 ILE A CA 1
ATOM 752 C C . ILE A 1 94 ? 12.995 8.358 -26.938 1.00 93.81 94 ILE A C 1
ATOM 754 O O . ILE A 1 94 ? 12.066 8.507 -26.141 1.00 93.81 94 ILE A O 1
ATOM 758 N N . LEU A 1 95 ? 13.285 7.170 -27.477 1.00 92.06 95 LEU A N 1
ATOM 759 C CA . LEU A 1 95 ? 12.540 5.956 -27.154 1.00 92.06 95 LEU A CA 1
ATOM 760 C C . LEU A 1 95 ? 12.706 5.582 -25.675 1.00 92.06 95 LEU A C 1
ATOM 762 O O . LEU A 1 95 ? 11.707 5.393 -24.984 1.00 92.06 95 LEU A O 1
ATOM 766 N N . GLN A 1 96 ? 13.941 5.598 -25.168 1.00 90.88 96 GLN A N 1
ATOM 767 C CA . GLN A 1 96 ? 14.248 5.355 -23.756 1.00 90.88 96 GLN A CA 1
ATOM 768 C C . GLN A 1 96 ? 13.530 6.348 -22.831 1.00 90.88 96 GLN A C 1
ATOM 770 O O . GLN A 1 96 ? 12.991 5.963 -21.795 1.00 90.88 96 GLN A O 1
ATOM 775 N N . GLN A 1 97 ? 13.470 7.633 -23.196 1.00 94.50 97 GLN A N 1
ATOM 776 C CA . GLN A 1 97 ? 12.735 8.637 -22.420 1.00 94.50 97 GLN A CA 1
ATOM 777 C C . GLN A 1 97 ? 11.232 8.345 -22.371 1.00 94.50 97 GLN A C 1
ATOM 779 O O . GLN A 1 97 ? 10.603 8.515 -21.322 1.00 94.50 97 GLN A O 1
ATOM 784 N N . ARG A 1 98 ? 10.652 7.894 -23.487 1.00 92.38 98 ARG A N 1
ATOM 785 C CA . ARG A 1 98 ? 9.240 7.511 -23.550 1.00 92.38 98 ARG A CA 1
ATOM 786 C C . ARG A 1 98 ? 8.956 6.280 -22.693 1.00 92.38 98 ARG A C 1
ATOM 788 O O . ARG A 1 98 ? 8.022 6.316 -21.896 1.00 92.38 98 ARG A O 1
ATOM 795 N N . GLU A 1 99 ? 9.783 5.246 -22.801 1.00 92.12 99 GLU A N 1
ATOM 796 C CA . GLU A 1 99 ? 9.681 4.036 -21.978 1.00 92.12 99 GLU A CA 1
ATOM 797 C C . GLU A 1 99 ? 9.774 4.366 -20.485 1.00 92.12 99 GLU A C 1
ATOM 799 O O . GLU A 1 99 ? 8.941 3.914 -19.704 1.00 92.12 99 GLU A O 1
ATOM 804 N N . LEU A 1 100 ? 10.709 5.235 -20.085 1.00 95.19 100 LEU A N 1
ATOM 805 C CA . LEU A 1 100 ? 10.813 5.706 -18.701 1.00 95.19 100 LEU A CA 1
ATOM 806 C C . LEU A 1 100 ? 9.573 6.488 -18.252 1.00 95.19 100 LEU A C 1
ATOM 808 O O . LEU A 1 100 ? 9.156 6.365 -17.100 1.00 95.19 100 LEU A O 1
ATOM 812 N N . SER A 1 101 ? 8.984 7.303 -19.129 1.00 94.56 101 SER A N 1
ATOM 813 C CA . SER A 1 101 ? 7.749 8.032 -18.822 1.00 94.56 101 SER A CA 1
ATOM 814 C C . SER A 1 101 ? 6.584 7.077 -18.574 1.00 94.56 101 SER A C 1
ATOM 816 O O . SER A 1 101 ? 5.869 7.225 -17.581 1.00 94.56 101 SER A O 1
ATOM 818 N N . ASP A 1 102 ? 6.410 6.081 -19.439 1.00 93.88 102 ASP A N 1
ATOM 819 C CA . ASP A 1 102 ? 5.321 5.116 -19.320 1.00 93.88 102 ASP A CA 1
ATOM 820 C C . ASP A 1 102 ? 5.541 4.164 -18.134 1.00 93.88 102 ASP A C 1
ATOM 822 O O . ASP A 1 102 ? 4.613 3.944 -17.354 1.00 93.88 102 ASP A O 1
ATOM 826 N N . ALA A 1 103 ? 6.781 3.726 -17.893 1.00 92.88 103 ALA A N 1
ATOM 827 C CA . ALA A 1 103 ? 7.148 2.967 -16.701 1.00 92.88 103 ALA A CA 1
ATOM 828 C C . ALA A 1 103 ? 6.845 3.749 -15.415 1.00 92.88 103 ALA A C 1
ATOM 830 O O . ALA A 1 103 ? 6.257 3.201 -14.488 1.00 92.88 103 ALA A O 1
ATOM 831 N N . ARG A 1 104 ? 7.172 5.049 -15.353 1.00 94.31 104 ARG A N 1
ATOM 832 C CA . ARG A 1 104 ? 6.845 5.897 -14.191 1.00 94.31 104 ARG A CA 1
ATOM 833 C C . ARG A 1 104 ? 5.342 5.978 -13.933 1.00 94.31 104 ARG A C 1
ATOM 835 O O . ARG A 1 104 ? 4.940 5.911 -12.775 1.00 94.31 104 ARG A O 1
ATOM 842 N N . LYS A 1 105 ? 4.517 6.105 -14.977 1.00 94.69 105 LYS A N 1
ATOM 843 C CA . LYS A 1 105 ? 3.050 6.120 -14.825 1.00 94.69 105 LYS A CA 1
ATOM 844 C C . LYS A 1 105 ? 2.538 4.796 -14.264 1.00 94.69 105 LYS A C 1
ATOM 846 O O . LYS A 1 105 ? 1.684 4.800 -13.382 1.00 94.69 105 LYS A O 1
ATOM 851 N N . GLU A 1 106 ? 3.062 3.676 -14.750 1.00 93.75 106 GLU A N 1
ATOM 852 C CA . GLU A 1 106 ? 2.644 2.355 -14.279 1.00 93.75 106 GLU A CA 1
ATOM 853 C C . GLU A 1 106 ? 3.130 2.064 -12.853 1.00 93.75 106 GLU A C 1
ATOM 855 O O . GLU A 1 106 ? 2.375 1.533 -12.036 1.00 93.75 106 GLU A O 1
ATOM 860 N N . PHE A 1 107 ? 4.339 2.515 -12.502 1.00 93.88 107 PHE A N 1
ATOM 861 C CA . PHE A 1 107 ? 4.827 2.490 -11.124 1.00 93.88 107 PHE A CA 1
ATOM 862 C C . PHE A 1 107 ? 3.947 3.323 -10.196 1.00 93.88 107 PHE A C 1
ATOM 864 O O . PHE A 1 107 ? 3.610 2.854 -9.116 1.00 93.88 107 PHE A O 1
ATOM 871 N N . GLN A 1 108 ? 3.530 4.523 -10.609 1.00 91.88 108 GLN A N 1
ATOM 872 C CA . GLN A 1 108 ? 2.611 5.348 -9.819 1.00 91.88 108 GLN A CA 1
ATOM 873 C C . GLN A 1 108 ? 1.252 4.668 -9.626 1.00 91.88 108 GLN A C 1
ATOM 875 O O . GLN A 1 108 ? 0.724 4.666 -8.519 1.00 91.88 108 GLN A O 1
ATOM 880 N N . ARG A 1 109 ? 0.694 4.043 -10.670 1.00 89.75 109 ARG A N 1
ATOM 881 C CA . ARG A 1 109 ? -0.561 3.281 -10.554 1.00 89.75 109 ARG A CA 1
ATOM 882 C C . ARG A 1 109 ? -0.429 2.109 -9.591 1.00 89.75 109 ARG A C 1
ATOM 884 O O . ARG A 1 109 ? -1.290 1.939 -8.735 1.00 89.75 109 ARG A O 1
ATOM 891 N N . THR A 1 110 ? 0.653 1.344 -9.709 1.00 91.81 110 THR A N 1
ATOM 892 C CA . THR A 1 110 ? 0.942 0.215 -8.816 1.00 91.81 110 THR A CA 1
ATOM 893 C C . THR A 1 110 ? 1.148 0.685 -7.376 1.00 91.81 110 THR A C 1
ATOM 895 O O . THR A 1 110 ? 0.598 0.084 -6.461 1.00 91.81 110 THR A O 1
ATOM 898 N N . ALA A 1 111 ? 1.881 1.781 -7.166 1.00 89.00 111 ALA A N 1
ATOM 899 C CA . ALA A 1 111 ? 2.098 2.359 -5.842 1.00 89.00 111 ALA A CA 1
ATOM 900 C C . ALA A 1 111 ? 0.778 2.797 -5.191 1.00 89.00 111 ALA A C 1
ATOM 902 O O . ALA A 1 111 ? 0.518 2.431 -4.049 1.00 89.00 111 ALA A O 1
ATOM 903 N N . ASN A 1 112 ? -0.086 3.491 -5.938 1.00 87.50 112 ASN A N 1
ATOM 904 C CA . ASN A 1 112 ? -1.397 3.916 -5.447 1.00 87.50 112 ASN A CA 1
ATOM 905 C C . ASN A 1 112 ? -2.316 2.718 -5.144 1.00 87.50 112 ASN A C 1
ATOM 907 O O . ASN A 1 112 ? -3.041 2.729 -4.152 1.00 87.50 112 ASN A O 1
ATOM 911 N N . ALA A 1 113 ? -2.292 1.676 -5.985 1.00 88.44 113 ALA A N 1
ATOM 912 C CA . ALA A 1 113 ? -3.064 0.455 -5.753 1.00 88.44 113 ALA A CA 1
ATOM 913 C C . ALA A 1 113 ? -2.592 -0.286 -4.492 1.00 88.44 113 ALA A C 1
ATOM 915 O O . ALA A 1 113 ? -3.420 -0.713 -3.693 1.00 88.44 113 ALA A O 1
ATOM 916 N N . LEU A 1 114 ? -1.275 -0.378 -4.282 1.00 90.00 114 LEU A N 1
ATOM 917 C CA . LEU A 1 114 ? -0.684 -1.006 -3.101 1.00 90.00 114 LEU A CA 1
ATOM 918 C C . LEU A 1 114 ? -0.963 -0.207 -1.821 1.00 90.00 114 LEU A C 1
ATOM 920 O O . LEU A 1 114 ? -1.225 -0.790 -0.772 1.00 90.00 114 LEU A O 1
ATOM 924 N N . GLU A 1 115 ? -0.916 1.124 -1.883 1.00 86.50 115 GLU A N 1
ATOM 925 C CA . GLU A 1 115 ? -1.291 1.980 -0.755 1.00 86.50 115 GLU A CA 1
ATOM 926 C C . GLU A 1 115 ? -2.751 1.747 -0.352 1.00 86.50 115 GLU A C 1
ATOM 928 O O . GLU A 1 115 ? -3.033 1.529 0.828 1.00 86.50 115 GLU A O 1
ATOM 933 N N . LYS A 1 116 ? -3.660 1.699 -1.334 1.00 86.12 116 LYS A N 1
ATOM 934 C CA . LYS A 1 116 ? -5.067 1.367 -1.100 1.00 86.12 116 LYS A CA 1
ATOM 935 C C . LYS A 1 116 ? -5.228 -0.023 -0.479 1.00 86.12 116 LYS A C 1
ATOM 937 O O . LYS A 1 116 ? -5.891 -0.146 0.546 1.00 86.12 116 LYS A O 1
ATOM 942 N N . GLU A 1 117 ? -4.578 -1.043 -1.037 1.00 90.25 117 GLU A N 1
ATOM 943 C CA . GLU A 1 117 ? -4.622 -2.412 -0.508 1.00 90.25 117 GLU A CA 1
ATOM 944 C C . GLU A 1 117 ? -4.114 -2.482 0.945 1.00 90.25 117 GLU A C 1
ATOM 946 O O . GLU A 1 117 ? -4.707 -3.149 1.793 1.00 90.25 117 GLU A O 1
ATOM 951 N N . ASN A 1 118 ? -3.037 -1.762 1.269 1.00 90.25 118 ASN A N 1
ATOM 952 C CA . ASN A 1 118 ? -2.496 -1.708 2.627 1.00 90.25 118 ASN A CA 1
ATOM 953 C C . ASN A 1 118 ? -3.470 -1.058 3.616 1.00 90.25 118 ASN A C 1
ATOM 955 O O . ASN A 1 118 ? -3.617 -1.550 4.741 1.00 90.25 118 ASN A O 1
ATOM 959 N N . ILE A 1 119 ? -4.132 0.029 3.210 1.00 89.56 119 ILE A N 1
ATOM 960 C CA . ILE A 1 119 ? -5.169 0.689 4.010 1.00 89.56 119 ILE A CA 1
ATOM 961 C C . ILE A 1 119 ? -6.340 -0.269 4.233 1.00 89.56 119 ILE A C 1
ATOM 963 O O . ILE A 1 119 ? -6.712 -0.486 5.385 1.00 89.56 119 ILE A O 1
ATOM 967 N N . GLU A 1 120 ? -6.867 -0.891 3.174 1.00 90.44 120 GLU A N 1
ATOM 968 C CA . GLU A 1 120 ? -7.979 -1.848 3.251 1.00 90.44 120 GLU A CA 1
ATOM 969 C C . GLU A 1 120 ? -7.640 -3.016 4.184 1.00 90.44 120 GLU A C 1
ATOM 971 O O . GLU A 1 120 ? -8.366 -3.285 5.140 1.00 90.44 120 GLU A O 1
ATOM 976 N N . ASN A 1 121 ? -6.485 -3.654 3.991 1.00 93.75 121 ASN A N 1
ATOM 977 C CA . ASN A 1 121 ? -6.030 -4.759 4.834 1.00 93.75 121 ASN A CA 1
ATOM 978 C C . ASN A 1 121 ? -5.872 -4.354 6.305 1.00 93.75 121 ASN A C 1
ATOM 980 O O . ASN A 1 121 ? -6.197 -5.130 7.206 1.00 93.75 121 ASN A O 1
ATOM 984 N N . THR A 1 122 ? -5.346 -3.157 6.570 1.00 93.75 122 THR A N 1
ATOM 985 C CA . THR A 1 122 ? -5.194 -2.658 7.943 1.00 93.75 122 THR A CA 1
ATOM 986 C C . THR A 1 122 ? -6.557 -2.349 8.556 1.00 93.75 122 THR A C 1
ATOM 988 O O . THR A 1 122 ? -6.800 -2.699 9.709 1.00 93.75 122 THR A O 1
ATOM 991 N N . PHE A 1 123 ? -7.466 -1.760 7.781 1.00 92.62 123 PHE A N 1
ATOM 992 C CA . PHE A 1 123 ? -8.819 -1.438 8.213 1.00 92.62 123 PHE A CA 1
ATOM 993 C C . PHE A 1 123 ? -9.626 -2.694 8.558 1.00 92.62 123 PHE A C 1
ATOM 995 O O . PHE A 1 123 ? -10.163 -2.774 9.660 1.00 92.62 123 PHE A O 1
ATOM 1002 N N . PHE A 1 124 ? -9.640 -3.714 7.694 1.00 92.81 124 PHE A N 1
ATOM 1003 C CA . PHE A 1 124 ? -10.352 -4.966 7.977 1.00 92.81 124 PHE A CA 1
ATOM 1004 C C . PHE A 1 124 ? -9.781 -5.699 9.198 1.00 92.81 124 PHE A C 1
ATOM 1006 O O . PHE A 1 124 ? -10.543 -6.154 10.045 1.00 92.81 124 PHE A O 1
ATOM 1013 N N . LYS A 1 125 ? -8.454 -5.702 9.388 1.00 96.31 125 LYS A N 1
ATOM 1014 C CA . LYS A 1 125 ? -7.841 -6.224 10.626 1.00 96.31 125 LYS A CA 1
ATOM 1015 C C . LYS A 1 125 ? -8.275 -5.453 11.875 1.00 96.31 125 LYS A C 1
ATOM 1017 O O . LYS A 1 125 ? -8.368 -6.033 12.958 1.00 96.31 125 LYS A O 1
ATOM 1022 N N . LEU A 1 126 ? -8.498 -4.142 11.762 1.00 94.88 126 LEU A N 1
ATOM 1023 C CA . LEU A 1 126 ? -9.027 -3.340 12.864 1.00 94.88 126 LEU A CA 1
ATOM 1024 C C . LEU A 1 126 ? -10.505 -3.650 13.128 1.00 94.88 126 LEU A C 1
ATOM 1026 O O . LEU A 1 126 ? -10.875 -3.703 14.297 1.00 94.88 126 LEU A O 1
ATOM 1030 N N . LEU A 1 127 ? -11.316 -3.919 12.100 1.00 93.75 127 LEU A N 1
ATOM 1031 C CA . LEU A 1 127 ? -12.692 -4.401 12.277 1.00 93.75 127 LEU A CA 1
ATOM 1032 C C . LEU A 1 127 ? -12.730 -5.757 12.995 1.00 93.75 127 LEU A C 1
ATOM 1034 O O . LEU A 1 127 ? -13.416 -5.887 14.006 1.00 93.75 127 LEU A O 1
ATOM 1038 N N . ASP A 1 128 ? -11.898 -6.717 12.587 1.00 95.25 128 ASP A N 1
ATOM 1039 C CA . ASP A 1 128 ? -11.785 -8.011 13.279 1.00 95.25 128 ASP A CA 1
ATOM 1040 C C . ASP A 1 128 ? -11.385 -7.834 14.754 1.00 95.25 128 ASP A C 1
ATOM 1042 O O . ASP A 1 128 ? -11.849 -8.545 15.656 1.00 95.25 128 ASP A O 1
ATOM 1046 N N . ARG A 1 129 ? -10.513 -6.853 15.028 1.00 95.00 129 ARG A N 1
ATOM 1047 C CA . ARG A 1 129 ? -10.126 -6.484 16.392 1.00 95.00 129 ARG A CA 1
ATOM 1048 C C . ARG A 1 129 ? -11.293 -5.875 17.167 1.00 95.00 129 ARG A C 1
ATOM 1050 O O . ARG A 1 129 ? -11.384 -6.149 18.362 1.00 95.00 129 ARG A O 1
ATOM 1057 N N . VAL A 1 130 ? -12.152 -5.070 16.537 1.00 93.44 130 VAL A N 1
ATOM 1058 C CA . VAL A 1 130 ? -13.372 -4.523 17.158 1.00 93.44 130 VAL A CA 1
ATOM 1059 C C . VAL A 1 130 ? -14.290 -5.665 17.589 1.00 93.44 130 VAL A C 1
ATOM 1061 O O . VAL A 1 130 ? -14.633 -5.731 18.770 1.00 93.44 130 VAL A O 1
ATOM 1064 N N . ASP A 1 131 ? -14.581 -6.616 16.703 1.00 92.75 131 ASP A N 1
ATOM 1065 C CA . ASP A 1 131 ? -15.430 -7.775 17.012 1.00 92.75 131 ASP A CA 1
ATOM 1066 C C . ASP A 1 131 ? -14.833 -8.662 18.107 1.00 92.75 131 ASP A C 1
ATOM 1068 O O . ASP A 1 131 ? -15.502 -9.063 19.066 1.00 92.75 131 ASP A O 1
ATOM 1072 N N . THR A 1 132 ? -13.533 -8.939 18.016 1.00 94.19 132 THR A N 1
ATOM 1073 C CA . THR A 1 132 ? -12.819 -9.720 19.032 1.00 94.19 132 THR A CA 1
ATOM 1074 C C . THR A 1 132 ? -12.836 -9.008 20.384 1.00 94.19 132 THR A C 1
ATOM 1076 O O . THR A 1 132 ? -13.057 -9.631 21.425 1.00 94.19 132 THR A O 1
ATOM 1079 N N . ALA A 1 133 ? -12.608 -7.693 20.395 1.00 92.00 133 ALA A N 1
ATOM 1080 C CA . ALA A 1 133 ? -12.627 -6.903 21.615 1.00 92.00 133 ALA A CA 1
ATOM 1081 C C . ALA A 1 133 ? -14.033 -6.835 22.216 1.00 92.00 133 ALA A C 1
ATOM 1083 O O . ALA A 1 133 ? -14.141 -6.953 23.436 1.00 92.00 133 ALA A O 1
ATOM 1084 N N . LEU A 1 134 ? -15.080 -6.725 21.385 1.00 91.75 134 LEU A N 1
ATOM 1085 C CA . LEU A 1 134 ? -16.478 -6.784 21.809 1.00 91.75 134 LEU A CA 1
ATOM 1086 C C . LEU A 1 134 ? -16.759 -8.101 22.522 1.00 91.75 134 LEU A C 1
ATOM 1088 O O . LEU A 1 134 ? -17.162 -8.087 23.679 1.00 91.75 134 LEU A O 1
ATOM 1092 N N . ASN A 1 135 ? -16.483 -9.233 21.873 1.00 91.94 135 ASN A N 1
ATOM 1093 C CA . ASN A 1 135 ? -16.747 -10.567 22.422 1.00 91.94 135 ASN A CA 1
ATOM 1094 C C . ASN A 1 135 ? -16.001 -10.835 23.736 1.00 91.94 135 ASN A C 1
ATOM 1096 O O . ASN A 1 135 ? -16.511 -11.533 24.614 1.00 91.94 135 ASN A O 1
ATOM 1100 N N . ASN A 1 136 ? -14.821 -10.236 23.895 1.00 90.69 136 ASN A N 1
ATOM 1101 C CA . ASN A 1 136 ? -14.027 -10.339 25.112 1.00 90.69 136 ASN A CA 1
ATOM 1102 C C . ASN A 1 136 ? -14.502 -9.416 26.238 1.00 90.69 136 ASN A C 1
ATOM 1104 O O . ASN A 1 136 ? -14.018 -9.574 27.361 1.00 90.69 136 ASN A O 1
ATOM 1108 N N . VAL A 1 137 ? -15.419 -8.470 25.991 1.00 88.81 137 VAL A N 1
ATOM 1109 C CA . VAL A 1 137 ? -15.978 -7.634 27.059 1.00 88.81 137 VAL A CA 1
ATOM 1110 C C . VAL A 1 137 ? -16.702 -8.524 28.064 1.00 88.81 137 VAL A C 1
ATOM 1112 O O . VAL A 1 137 ? -17.584 -9.283 27.683 1.00 88.81 137 VAL A O 1
ATOM 1115 N N . THR A 1 138 ? -16.366 -8.432 29.351 1.00 87.25 138 THR A N 1
ATOM 1116 C CA . THR A 1 138 ? -17.012 -9.220 30.412 1.00 87.25 138 THR A CA 1
ATOM 1117 C C . THR A 1 138 ? -17.374 -8.363 31.623 1.00 87.25 138 THR A C 1
ATOM 1119 O O . THR A 1 138 ? -16.630 -7.466 32.018 1.00 87.25 138 THR A O 1
ATOM 1122 N N . LYS A 1 139 ? -18.549 -8.624 32.213 1.00 84.81 139 LYS A N 1
ATOM 1123 C CA . LYS A 1 139 ? -19.002 -8.028 33.483 1.00 84.81 139 LYS A CA 1
ATOM 1124 C C . LYS A 1 139 ? -20.071 -8.916 34.117 1.00 84.81 139 LYS A C 1
ATOM 1126 O O . LYS A 1 139 ? -21.039 -9.266 33.450 1.00 84.81 139 LYS A O 1
ATOM 1131 N N . ASN A 1 140 ? -19.940 -9.246 35.405 1.00 82.25 140 ASN A N 1
ATOM 1132 C CA . ASN A 1 140 ? -20.954 -9.987 36.179 1.00 82.25 140 ASN A CA 1
ATOM 1133 C C . ASN A 1 140 ? -21.501 -11.239 35.455 1.00 82.25 140 ASN A C 1
ATOM 1135 O O . ASN A 1 140 ? -22.710 -11.378 35.293 1.00 82.25 140 ASN A O 1
ATOM 1139 N N . GLN A 1 141 ? -20.607 -12.121 34.982 1.00 84.44 141 GLN A N 1
ATOM 1140 C CA . GLN A 1 141 ? -20.917 -13.352 34.220 1.00 84.44 141 GLN A CA 1
ATOM 1141 C C . GLN A 1 141 ? -21.565 -13.149 32.839 1.00 84.44 141 GLN A C 1
ATOM 1143 O O . GLN A 1 141 ? -21.822 -14.121 32.134 1.00 84.44 141 GLN A O 1
ATOM 1148 N N . LYS A 1 142 ? -21.797 -11.904 32.422 1.00 87.00 142 LYS A N 1
ATOM 1149 C CA . LYS A 1 142 ? -22.219 -11.564 31.064 1.00 87.00 142 LYS A CA 1
ATOM 1150 C C . LYS A 1 142 ? -20.996 -11.231 30.222 1.00 87.00 142 LYS A C 1
ATOM 1152 O O . LYS A 1 142 ? -19.989 -10.741 30.745 1.00 87.00 142 LYS A O 1
ATOM 1157 N N . ASN A 1 143 ? -21.101 -11.467 28.922 1.00 89.62 143 ASN A N 1
ATOM 1158 C CA . ASN A 1 143 ? -20.056 -11.158 27.962 1.00 89.62 143 ASN A CA 1
ATOM 1159 C C . ASN A 1 143 ? -20.608 -10.437 26.730 1.00 89.62 143 ASN A C 1
ATOM 1161 O O . ASN A 1 143 ? -21.823 -10.343 26.525 1.00 89.62 143 ASN A O 1
ATOM 1165 N N . GLY A 1 144 ? -19.688 -9.913 25.928 1.00 88.81 144 GLY A N 1
ATOM 1166 C CA . GLY A 1 144 ? -19.999 -9.398 24.615 1.00 88.81 144 GLY A CA 1
ATOM 1167 C C . GLY A 1 144 ? -20.963 -8.224 24.642 1.00 88.81 144 GLY A C 1
ATOM 1168 O O . GLY A 1 144 ? -20.975 -7.368 25.535 1.00 88.81 144 GLY A O 1
ATOM 1169 N N . ARG A 1 145 ? -21.840 -8.267 23.647 1.00 88.75 145 ARG A N 1
ATOM 1170 C CA . ARG A 1 145 ? -22.875 -7.280 23.392 1.00 88.75 145 ARG A CA 1
ATOM 1171 C C . ARG A 1 145 ? -23.772 -6.989 24.593 1.00 88.75 145 ARG A C 1
ATOM 1173 O O . ARG A 1 145 ? -24.068 -5.834 24.877 1.00 88.75 145 ARG A O 1
ATOM 1180 N N . VAL A 1 146 ? -24.113 -8.017 25.365 1.00 88.19 146 VAL A N 1
ATOM 1181 C CA . VAL A 1 146 ? -25.007 -7.885 26.520 1.00 88.19 146 VAL A CA 1
ATOM 1182 C C . VAL A 1 146 ? -24.426 -6.921 27.562 1.00 88.19 146 VAL A C 1
ATOM 1184 O O . VAL A 1 146 ? -25.170 -6.213 28.239 1.00 88.19 146 VAL A O 1
ATOM 1187 N N . VAL A 1 147 ? -23.100 -6.862 27.717 1.00 85.25 147 VAL A N 1
ATOM 1188 C CA . VAL A 1 147 ? -22.461 -5.919 28.649 1.00 85.25 147 VAL A CA 1
ATOM 1189 C C . VAL A 1 147 ? -22.611 -4.476 28.162 1.00 85.25 147 VAL A C 1
ATOM 1191 O O . VAL A 1 147 ? -22.882 -3.601 28.985 1.00 85.25 147 VAL A O 1
ATOM 1194 N N . ILE A 1 148 ? -22.485 -4.242 26.853 1.00 83.44 148 ILE A N 1
ATOM 1195 C CA . ILE A 1 148 ? -22.647 -2.922 26.225 1.00 83.44 148 ILE A CA 1
ATOM 1196 C C . ILE A 1 148 ? -24.109 -2.462 26.284 1.00 83.44 148 ILE A C 1
ATOM 1198 O O . ILE A 1 148 ? -24.378 -1.340 26.701 1.00 83.44 148 ILE A O 1
ATOM 1202 N N . ASP A 1 149 ? -25.068 -3.340 25.994 1.00 83.12 149 ASP A N 1
ATOM 1203 C CA . ASP A 1 149 ? -26.493 -2.990 26.067 1.00 83.12 149 ASP A CA 1
ATOM 1204 C C . ASP A 1 149 ? -26.907 -2.631 27.506 1.00 83.12 149 ASP A C 1
ATOM 1206 O O . ASP A 1 149 ? -27.546 -1.607 27.744 1.00 83.12 149 ASP A O 1
ATOM 1210 N N . ASN A 1 150 ? -26.462 -3.414 28.502 1.00 80.12 150 ASN A N 1
ATOM 1211 C CA . ASN A 1 150 ? -26.715 -3.089 29.912 1.00 80.12 150 ASN A CA 1
ATOM 1212 C C . ASN A 1 150 ? -26.065 -1.760 30.317 1.00 80.12 150 ASN A C 1
ATOM 1214 O O . ASN A 1 150 ? -26.624 -1.032 31.134 1.00 80.12 150 ASN A O 1
ATOM 1218 N N . ALA A 1 151 ? -24.883 -1.457 29.776 1.00 74.75 151 ALA A N 1
ATOM 1219 C CA . ALA A 1 151 ? -24.204 -0.191 30.005 1.00 74.75 151 ALA A CA 1
ATOM 1220 C C . ALA A 1 151 ? -25.032 0.992 29.481 1.00 74.75 151 ALA A C 1
ATOM 1222 O O . ALA A 1 151 ? -25.236 1.967 30.205 1.00 74.75 151 ALA A O 1
ATOM 1223 N N . VAL A 1 152 ? -25.582 0.871 28.271 1.00 72.25 152 VAL A N 1
ATOM 1224 C CA . VAL A 1 152 ? -26.492 1.868 27.693 1.00 72.25 152 VAL A CA 1
ATOM 1225 C C . VAL A 1 152 ? -27.786 1.986 28.495 1.00 72.25 152 VAL A C 1
ATOM 1227 O O . VAL A 1 152 ? -28.273 3.095 28.700 1.00 72.25 152 VAL A O 1
ATOM 1230 N N . ASP A 1 153 ? -28.345 0.883 28.989 1.00 73.25 153 ASP A N 1
ATOM 1231 C CA . ASP A 1 153 ? -29.571 0.909 29.790 1.00 73.25 153 ASP A CA 1
ATOM 1232 C C . ASP A 1 153 ? -29.376 1.562 31.159 1.00 73.25 153 ASP A C 1
ATOM 1234 O O . ASP A 1 153 ? -30.234 2.334 31.595 1.00 73.25 153 ASP A O 1
ATOM 1238 N N . ILE A 1 154 ? -28.260 1.273 31.840 1.00 70.50 154 ILE A N 1
ATOM 1239 C CA . ILE A 1 154 ? -27.871 1.966 33.078 1.00 70.50 154 ILE A CA 1
ATOM 1240 C C . ILE A 1 154 ? -27.757 3.456 32.781 1.00 70.50 154 ILE A C 1
ATOM 1242 O O . ILE A 1 154 ? -28.397 4.261 33.453 1.00 70.50 154 ILE A O 1
ATOM 1246 N N . PHE A 1 155 ? -27.047 3.804 31.707 1.00 67.56 155 PHE A N 1
ATOM 1247 C CA . PHE A 1 155 ? -26.889 5.182 31.276 1.00 67.56 155 PHE A CA 1
ATOM 1248 C C . PHE A 1 155 ? -28.245 5.861 31.041 1.00 67.56 155 PHE A C 1
ATOM 1250 O O . PHE A 1 155 ? -28.533 6.865 31.684 1.00 67.56 155 PHE A O 1
ATOM 1257 N N . LYS A 1 156 ? -29.132 5.284 30.219 1.00 67.75 156 LYS A N 1
ATOM 1258 C CA . LYS A 1 156 ? -30.497 5.792 29.973 1.00 67.75 156 LYS A CA 1
ATOM 1259 C C . LYS A 1 156 ? -31.281 5.986 31.279 1.00 67.75 156 LYS A C 1
ATOM 1261 O O . LYS A 1 156 ? -31.931 7.017 31.459 1.00 67.75 156 LYS A O 1
ATOM 1266 N N . LYS A 1 157 ? -31.203 5.032 32.215 1.00 66.56 157 LYS A N 1
ATOM 1267 C CA . LYS A 1 157 ? -31.880 5.107 33.523 1.00 66.56 157 LYS A CA 1
ATOM 1268 C C . LYS A 1 157 ? -31.343 6.231 34.404 1.00 66.56 157 LYS A C 1
ATOM 1270 O O . LYS A 1 157 ? -32.149 6.900 35.043 1.00 66.56 157 LYS A O 1
ATOM 1275 N N . SER A 1 158 ? -30.039 6.504 34.382 1.00 60.06 158 SER A N 1
ATOM 1276 C CA . SER A 1 158 ? -29.437 7.635 35.105 1.00 60.06 158 SER A CA 1
ATOM 1277 C C . SER A 1 158 ? -29.976 9.004 34.647 1.00 60.06 158 SER A C 1
ATOM 1279 O O . SER A 1 158 ? -29.828 9.992 35.375 1.00 60.06 158 SER A O 1
ATOM 1281 N N . PHE A 1 159 ? -30.633 9.075 33.479 1.00 57.03 159 PHE A N 1
ATOM 1282 C CA . PHE A 1 159 ? -31.287 10.284 32.956 1.00 57.03 159 PHE A CA 1
ATOM 1283 C C . PHE A 1 159 ? -32.825 10.257 33.012 1.00 57.03 159 PHE A C 1
ATOM 1285 O O . PHE A 1 159 ? -33.447 11.320 32.940 1.00 57.03 159 PHE A O 1
ATOM 1292 N N . ASN A 1 160 ? -33.462 9.094 33.193 1.00 48.66 160 ASN A N 1
ATOM 1293 C CA . ASN A 1 160 ? -34.920 8.992 33.295 1.00 48.66 160 ASN A CA 1
ATOM 1294 C C . ASN A 1 160 ? -35.414 9.490 34.663 1.00 48.66 160 ASN A C 1
ATOM 1296 O O . ASN A 1 160 ? -35.334 8.790 35.667 1.00 48.66 160 ASN A O 1
ATOM 1300 N N . GLY A 1 161 ? -35.955 10.712 34.694 1.00 47.28 161 GLY A N 1
ATOM 1301 C CA . GLY A 1 161 ? -36.592 11.291 35.885 1.00 47.28 161 GLY A CA 1
ATOM 1302 C C . GLY A 1 161 ? -36.331 12.780 36.109 1.00 47.28 161 GLY A C 1
ATOM 1303 O O . GLY A 1 161 ? -36.928 13.371 37.005 1.00 47.28 161 GLY A O 1
ATOM 1304 N N . GLN A 1 162 ? -35.481 13.422 35.304 1.00 47.56 162 GLN A N 1
ATOM 1305 C CA . GLN A 1 162 ? -35.161 14.839 35.479 1.00 47.56 162 GLN A CA 1
ATOM 1306 C C . GLN A 1 162 ? -35.755 15.698 34.359 1.00 47.56 162 GLN A C 1
ATOM 1308 O O . GLN A 1 162 ? -35.129 15.930 33.326 1.00 47.56 162 GLN A O 1
ATOM 1313 N N . LYS A 1 163 ? -36.971 16.219 34.582 1.00 39.66 163 LYS A N 1
ATOM 1314 C CA . LYS A 1 163 ? -37.524 17.297 33.745 1.00 39.66 163 LYS A CA 1
ATOM 1315 C C . LYS A 1 163 ? -36.537 18.473 33.732 1.00 39.66 163 LYS A C 1
ATOM 1317 O O . LYS A 1 163 ? -36.230 19.026 34.782 1.00 39.66 163 LYS A O 1
ATOM 1322 N N . GLY A 1 164 ? -36.058 18.856 32.548 1.00 43.88 164 GLY A N 1
ATOM 1323 C CA . GLY A 1 164 ? -35.231 20.053 32.350 1.00 43.88 164 GLY A CA 1
ATOM 1324 C C . GLY A 1 164 ? -33.713 19.866 32.469 1.00 43.88 164 GLY A C 1
ATOM 1325 O O . GLY A 1 164 ? -32.984 20.850 32.330 1.00 43.88 164 GLY A O 1
ATOM 1326 N N . VAL A 1 165 ? -33.212 18.643 32.675 1.00 43.56 165 VAL A N 1
ATOM 1327 C CA . VAL A 1 165 ? -31.766 18.379 32.601 1.00 43.56 165 VAL A CA 1
ATOM 1328 C C . VAL A 1 165 ? -31.386 18.139 31.150 1.00 43.56 165 VAL A C 1
ATOM 1330 O O . VAL A 1 165 ? -31.740 17.128 30.552 1.00 43.56 165 VAL A O 1
ATOM 1333 N N . GLN A 1 166 ? -30.699 19.119 30.568 1.00 44.28 166 GLN A N 1
ATOM 1334 C CA . GLN A 1 166 ? -30.184 19.010 29.212 1.00 44.28 166 GLN A CA 1
ATOM 1335 C C . GLN A 1 166 ? -28.939 18.119 29.188 1.00 44.28 166 GLN A C 1
ATOM 1337 O O . GLN A 1 166 ? -28.035 18.246 30.019 1.00 44.28 166 GLN A O 1
ATOM 1342 N N . TRP A 1 167 ? -28.938 17.195 28.235 1.00 46.75 167 TRP A N 1
ATOM 1343 C CA . TRP A 1 167 ? -27.823 16.319 27.903 1.00 46.75 167 TRP A CA 1
ATOM 1344 C C . TRP A 1 167 ? -26.561 17.126 27.523 1.00 46.75 167 TRP A C 1
ATOM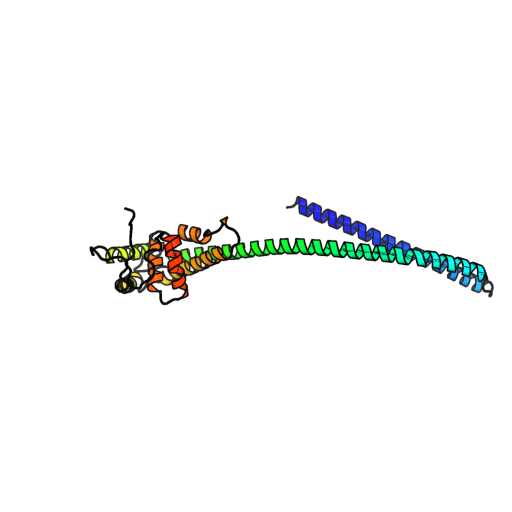 1346 O O . TRP A 1 167 ? -26.693 18.116 26.803 1.00 46.75 167 TRP A O 1
ATOM 1356 N N . PRO A 1 168 ? -25.333 16.712 27.903 1.00 49.56 168 PRO A N 1
ATOM 1357 C CA . PRO A 1 168 ? -24.920 15.891 29.040 1.00 49.56 168 PRO A CA 1
ATOM 1358 C C . PRO A 1 168 ? -24.243 16.736 30.143 1.00 49.56 168 PRO A C 1
ATOM 1360 O O . PRO A 1 168 ? -23.283 17.469 29.903 1.00 49.56 168 PRO A O 1
ATOM 1363 N N . HIS A 1 169 ? -24.673 16.573 31.397 1.00 51.03 169 HIS A N 1
ATOM 1364 C CA . HIS A 1 169 ? -24.002 17.183 32.550 1.00 51.03 169 HIS A CA 1
ATOM 1365 C C . HIS A 1 169 ? -22.712 16.408 32.882 1.00 51.03 169 HIS A C 1
ATOM 1367 O O . HIS A 1 169 ? -22.774 15.277 33.365 1.00 51.03 169 HIS A O 1
ATOM 1373 N N . VAL A 1 170 ? -21.540 17.004 32.627 1.00 48.84 170 VAL A N 1
ATOM 1374 C CA . VAL A 1 170 ? -20.214 16.346 32.717 1.00 48.84 170 VAL A CA 1
ATOM 1375 C C . VAL A 1 170 ? -19.958 15.664 34.071 1.00 48.84 170 VAL A C 1
ATOM 1377 O O . VAL A 1 170 ? -19.348 14.598 34.106 1.00 48.84 170 VAL A O 1
ATOM 1380 N N . GLY A 1 171 ? -20.479 16.212 35.176 1.00 52.28 171 GLY A N 1
ATOM 1381 C CA . GLY A 1 171 ? -20.356 15.610 36.512 1.00 52.28 171 GLY A CA 1
ATOM 1382 C C . GLY A 1 171 ? -20.986 14.215 36.624 1.00 52.28 171 GLY A C 1
ATOM 1383 O O . GLY A 1 171 ? -20.370 13.306 37.171 1.00 52.28 171 GLY A O 1
ATOM 1384 N N . LYS A 1 172 ? -22.151 14.001 35.998 1.00 54.66 172 LYS A N 1
ATOM 1385 C CA . LYS A 1 172 ? -22.846 12.701 35.986 1.00 54.66 172 LYS A CA 1
ATOM 1386 C C . LYS A 1 172 ? -22.204 11.685 35.048 1.00 54.66 172 LYS A C 1
ATOM 1388 O O . LYS A 1 172 ? -22.369 10.484 35.233 1.00 54.66 172 LYS A O 1
ATOM 1393 N N . LEU A 1 173 ? -21.430 12.152 34.064 1.00 55.34 173 LEU A N 1
ATOM 1394 C CA . LEU A 1 173 ? -20.633 1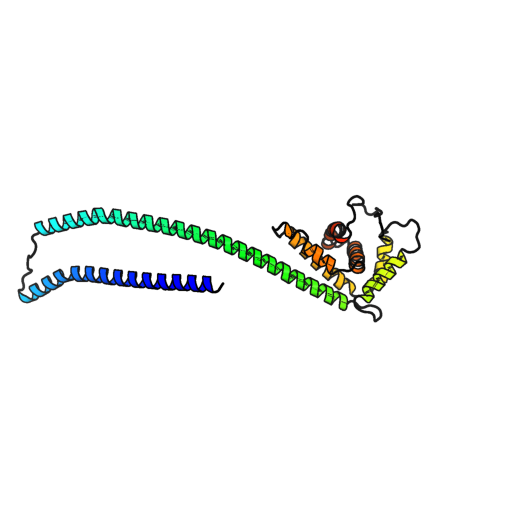1.266 33.220 1.00 55.34 173 LEU A CA 1
ATOM 1395 C C . LEU A 1 173 ? -19.519 10.593 34.028 1.00 55.34 173 LEU A C 1
ATOM 1397 O O . LEU A 1 173 ? -19.079 9.519 33.652 1.00 55.34 173 LEU A O 1
ATOM 1401 N N . LYS A 1 174 ? -19.047 11.173 35.133 1.00 59.16 174 LYS A N 1
ATOM 1402 C CA . LYS A 1 174 ? -18.013 10.526 35.950 1.00 59.16 174 LYS A CA 1
ATOM 1403 C C . LYS A 1 174 ? -18.588 9.388 36.802 1.00 59.16 174 LYS A C 1
ATOM 1405 O O . LYS A 1 174 ? -18.026 8.299 36.805 1.00 59.16 174 LYS A O 1
ATOM 1410 N N . GLU A 1 175 ? -19.742 9.613 37.424 1.00 57.44 175 GLU A N 1
ATOM 1411 C CA . GLU A 1 175 ? -20.475 8.605 38.209 1.00 57.44 175 GLU A CA 1
ATOM 1412 C C . GLU A 1 175 ? -20.964 7.453 37.325 1.00 57.44 175 GLU A C 1
ATOM 1414 O O . GLU A 1 175 ? -20.696 6.288 37.613 1.00 57.44 175 GLU A O 1
ATOM 1419 N N . ALA A 1 176 ? -21.571 7.772 36.175 1.00 56.97 176 ALA A N 1
ATOM 1420 C CA . ALA A 1 176 ? -21.972 6.762 35.203 1.00 56.97 176 ALA A CA 1
ATOM 1421 C C . ALA A 1 176 ? -20.770 5.950 34.693 1.00 56.97 176 ALA A C 1
ATOM 1423 O O . ALA A 1 176 ? -20.924 4.769 34.409 1.00 56.97 176 ALA A O 1
ATOM 1424 N N . ARG A 1 177 ? -19.558 6.521 34.629 1.00 62.94 177 ARG A N 1
ATOM 1425 C CA . ARG A 1 177 ? -18.349 5.791 34.209 1.00 62.94 177 ARG A CA 1
ATOM 1426 C C . ARG A 1 177 ? -17.939 4.789 35.271 1.00 62.94 177 ARG A C 1
ATOM 1428 O O . ARG A 1 177 ? -17.616 3.654 34.934 1.00 62.94 177 ARG A O 1
ATOM 1435 N N . GLU A 1 178 ? -17.930 5.211 36.528 1.00 63.88 178 GLU A N 1
ATOM 1436 C CA . GLU A 1 178 ? -17.610 4.335 37.652 1.00 63.88 178 GLU A CA 1
ATOM 1437 C C . GLU A 1 178 ? -18.634 3.197 37.761 1.00 63.88 178 GLU A C 1
ATOM 1439 O O . GLU A 1 178 ? -18.259 2.045 37.928 1.00 63.88 178 GLU A O 1
ATOM 1444 N N . GLU A 1 179 ? -19.916 3.461 37.539 1.00 62.06 179 GLU A N 1
ATOM 1445 C CA . GLU A 1 179 ? -20.946 2.419 37.590 1.00 62.06 179 GLU A CA 1
ATOM 1446 C C . GLU A 1 179 ? -20.929 1.494 36.357 1.00 62.06 179 GLU A C 1
ATOM 1448 O O . GLU A 1 179 ? -21.084 0.270 36.455 1.00 62.06 179 GLU A O 1
ATOM 1453 N N . THR A 1 180 ? -20.701 2.062 35.174 1.00 59.72 180 THR A N 1
ATOM 1454 C CA . THR A 1 180 ? -20.856 1.370 33.887 1.00 59.72 180 THR A CA 1
ATOM 1455 C C . THR A 1 180 ? -19.584 0.650 33.460 1.00 59.72 180 THR A C 1
ATOM 1457 O O . THR A 1 180 ? -19.639 -0.516 33.053 1.00 59.72 180 THR A O 1
ATOM 1460 N N . TYR A 1 181 ? -18.438 1.306 33.619 1.00 62.81 181 TYR A N 1
ATOM 1461 C CA . TYR A 1 181 ? -17.152 0.891 33.064 1.00 62.81 181 TYR A CA 1
ATOM 1462 C C . TYR A 1 181 ? -16.088 0.568 34.115 1.00 62.81 181 TYR A C 1
ATOM 1464 O O . TYR A 1 181 ? -15.045 0.026 33.749 1.00 62.81 181 TYR A O 1
ATOM 1472 N N . ALA A 1 182 ? -16.319 0.820 35.411 1.00 57.97 182 ALA A N 1
ATOM 1473 C CA . ALA A 1 182 ? -15.438 0.227 36.413 1.00 57.97 182 ALA A CA 1
ATOM 1474 C C . ALA A 1 182 ? -15.579 -1.300 36.375 1.00 57.97 182 ALA A C 1
ATOM 1476 O O . ALA A 1 182 ? -16.682 -1.851 36.298 1.00 57.97 182 ALA A O 1
ATOM 1477 N N . ASN A 1 183 ? -14.433 -1.977 36.442 1.00 59.81 183 ASN A N 1
ATOM 1478 C CA . ASN A 1 183 ? -14.318 -3.432 36.518 1.00 59.81 183 ASN A CA 1
ATOM 1479 C C . ASN A 1 183 ? -14.798 -4.206 35.273 1.00 59.81 183 ASN A C 1
ATOM 1481 O O . ASN A 1 183 ? -15.101 -5.392 35.386 1.00 59.81 183 ASN A O 1
ATOM 1485 N N . ASN A 1 184 ? -14.849 -3.579 34.091 1.00 69.00 184 ASN A N 1
ATOM 1486 C CA . ASN A 1 184 ? -14.943 -4.302 32.818 1.00 69.00 184 ASN A CA 1
ATOM 1487 C C . ASN A 1 184 ? -13.789 -3.920 31.875 1.00 69.00 184 ASN A C 1
ATOM 1489 O O . ASN A 1 184 ? -13.140 -2.888 32.026 1.00 69.00 184 ASN A O 1
ATOM 1493 N N . ASN A 1 185 ? -13.522 -4.767 30.887 1.00 75.94 185 ASN A N 1
ATOM 1494 C CA . ASN A 1 185 ? -12.488 -4.568 29.866 1.00 75.94 185 ASN A CA 1
ATOM 1495 C C . ASN A 1 185 ? -13.033 -3.911 28.580 1.00 75.94 185 ASN A C 1
ATOM 1497 O O . ASN A 1 185 ? -12.420 -4.016 27.518 1.00 75.94 185 ASN A O 1
ATOM 1501 N N . SER A 1 186 ? -14.159 -3.194 28.676 1.00 81.25 186 SER A N 1
ATOM 1502 C CA . SER A 1 186 ? -14.772 -2.464 27.551 1.00 81.25 186 SER A CA 1
ATOM 1503 C C . SER A 1 186 ? -13.877 -1.358 26.980 1.00 81.25 186 SER A C 1
ATOM 1505 O O . SER A 1 186 ? -14.022 -0.992 25.817 1.00 81.25 186 SER A O 1
ATOM 1507 N N . PHE A 1 187 ? -12.901 -0.870 27.756 1.00 82.38 187 PHE A N 1
ATOM 1508 C CA . PHE A 1 187 ? -11.885 0.064 27.272 1.00 82.38 187 PHE A CA 1
ATOM 1509 C C . PHE A 1 187 ? -11.186 -0.465 26.012 1.00 82.38 187 PHE A C 1
ATOM 1511 O O . PHE A 1 187 ? -10.972 0.291 25.072 1.00 82.38 187 PHE A O 1
ATOM 1518 N N . ASN A 1 188 ? -10.886 -1.768 25.955 1.00 85.06 188 ASN A N 1
ATOM 1519 C CA . ASN A 1 188 ? -10.224 -2.375 24.799 1.00 85.06 188 ASN A CA 1
ATOM 1520 C C . ASN A 1 188 ? -11.115 -2.360 23.551 1.00 85.06 188 ASN A C 1
ATOM 1522 O O . ASN A 1 188 ? -10.606 -2.180 22.446 1.00 85.06 188 ASN A O 1
ATOM 1526 N N . TYR A 1 189 ? -12.429 -2.516 23.731 1.00 89.81 189 TYR A N 1
ATOM 1527 C CA . TYR A 1 189 ? -13.416 -2.435 22.656 1.00 89.81 189 TYR A CA 1
ATOM 1528 C C . TYR A 1 189 ? -13.502 -1.019 22.087 1.00 89.81 189 TYR A C 1
ATOM 1530 O O . TYR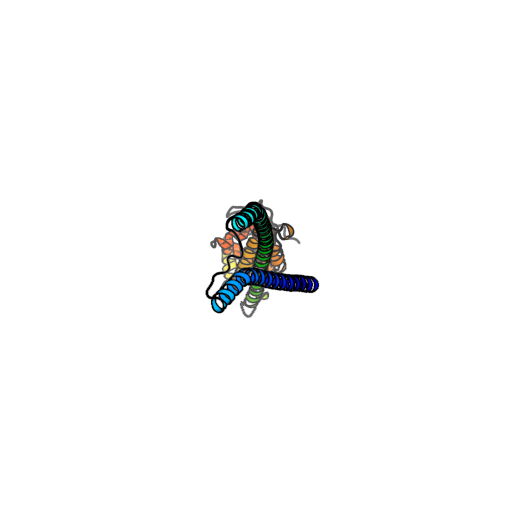 A 1 189 ? -13.288 -0.818 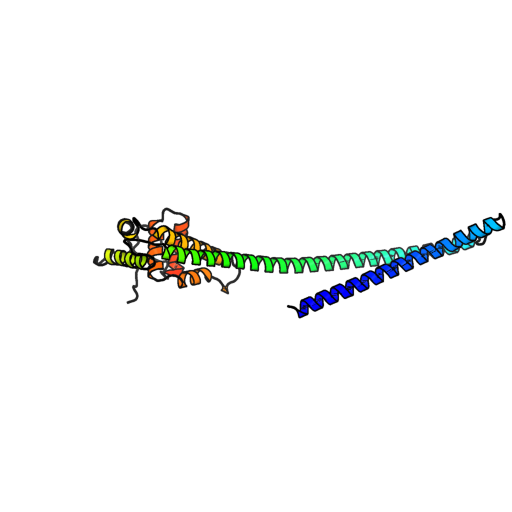20.893 1.00 89.81 189 TYR A O 1
ATOM 1538 N N . PHE A 1 190 ? -13.689 -0.009 22.939 1.00 86.81 190 PHE A N 1
ATOM 1539 C CA . PHE A 1 190 ? -13.723 1.376 22.467 1.00 86.81 190 PHE A CA 1
ATOM 1540 C C . PHE A 1 190 ? -12.361 1.855 21.953 1.00 86.81 190 PHE A C 1
ATOM 1542 O O . PHE A 1 190 ? -12.295 2.632 21.007 1.00 86.81 190 PHE A O 1
ATOM 1549 N N . SER A 1 191 ? -11.250 1.362 22.498 1.00 86.19 191 SER A N 1
ATOM 1550 C CA . SER A 1 191 ? -9.922 1.619 21.933 1.00 86.19 191 SER A CA 1
ATOM 1551 C C . SER A 1 191 ? -9.802 1.051 20.513 1.00 86.19 191 SER A C 1
ATOM 1553 O O . SER A 1 191 ? -9.313 1.749 19.629 1.00 86.19 191 SER A O 1
ATOM 1555 N N . ALA A 1 192 ? -10.318 -0.157 20.255 1.00 90.38 192 ALA A N 1
ATOM 1556 C CA . ALA A 1 192 ? -10.347 -0.731 18.910 1.00 90.38 192 ALA A CA 1
ATOM 1557 C C . ALA A 1 192 ? -11.209 0.101 17.943 1.00 90.38 192 ALA A C 1
ATOM 1559 O O . ALA A 1 192 ? -10.750 0.403 16.841 1.00 90.38 192 ALA A O 1
ATOM 1560 N N . ILE A 1 193 ? -12.398 0.551 18.375 1.00 90.19 193 ILE A N 1
ATOM 1561 C CA . ILE A 1 193 ? -13.246 1.461 17.581 1.00 90.19 193 ILE A CA 1
ATOM 1562 C C . ILE A 1 193 ? -12.507 2.772 17.293 1.00 90.19 193 ILE A C 1
ATOM 1564 O O . ILE A 1 193 ? -12.542 3.261 16.167 1.00 90.19 193 ILE A O 1
ATOM 1568 N N . SER A 1 194 ? -11.793 3.323 18.281 1.00 87.81 194 SER A N 1
ATOM 1569 C CA . SER A 1 194 ? -11.010 4.555 18.113 1.00 87.81 194 SER A CA 1
ATOM 1570 C C . SER A 1 194 ? -9.937 4.389 17.043 1.00 87.81 194 SER A C 1
ATOM 1572 O O . SER A 1 194 ? -9.834 5.233 16.157 1.00 87.81 194 SER A O 1
ATOM 1574 N N . SER A 1 195 ? -9.177 3.291 17.083 1.00 90.12 195 SER A N 1
ATOM 1575 C CA . SER A 1 195 ? -8.149 3.001 16.079 1.00 90.12 195 SER A CA 1
ATOM 1576 C C . SER A 1 195 ? -8.742 2.833 14.677 1.00 90.12 195 SER A C 1
ATOM 1578 O O . SER A 1 195 ? -8.207 3.388 13.719 1.00 90.12 195 SER A O 1
ATOM 1580 N N . ALA A 1 196 ? -9.860 2.108 14.548 1.00 91.62 196 ALA A N 1
ATOM 1581 C CA . ALA A 1 196 ? -10.547 1.940 13.266 1.00 91.62 196 ALA A CA 1
ATOM 1582 C C . ALA A 1 196 ? -11.056 3.285 12.719 1.00 91.62 196 ALA A C 1
ATOM 1584 O O . ALA A 1 196 ? -10.867 3.587 11.541 1.00 91.62 196 ALA A O 1
ATOM 1585 N N . ALA A 1 197 ? -11.635 4.125 13.583 1.00 87.88 197 ALA A N 1
ATOM 1586 C CA . ALA A 1 197 ? -12.135 5.445 13.212 1.00 87.88 197 ALA A CA 1
ATOM 1587 C C . ALA A 1 197 ? -11.006 6.402 12.801 1.00 87.88 197 ALA A C 1
ATOM 1589 O O . ALA A 1 197 ? -11.152 7.133 11.824 1.00 87.88 197 ALA A O 1
ATOM 1590 N N . GLN A 1 198 ? -9.870 6.389 13.507 1.00 87.38 198 GLN A N 1
ATOM 1591 C CA . GLN A 1 198 ? -8.693 7.184 13.140 1.00 87.38 198 GLN A CA 1
ATOM 1592 C C . GLN A 1 198 ? -8.184 6.816 11.745 1.00 87.38 198 GLN A C 1
ATOM 1594 O O . GLN A 1 198 ? -7.976 7.712 10.926 1.00 87.38 198 GLN A O 1
ATOM 1599 N N . LEU A 1 199 ? -8.031 5.517 11.461 1.00 88.94 199 LEU A N 1
ATOM 1600 C CA . LEU A 1 199 ? -7.576 5.056 10.151 1.00 88.94 199 LEU A CA 1
ATOM 1601 C C . LEU A 1 199 ? -8.584 5.401 9.050 1.00 88.94 199 LEU A C 1
ATOM 1603 O O . LEU A 1 199 ? -8.173 5.887 8.002 1.00 88.94 199 LEU A O 1
ATOM 1607 N N . ALA A 1 200 ? -9.884 5.207 9.291 1.00 87.19 200 ALA A N 1
ATOM 1608 C CA . ALA A 1 200 ? -10.935 5.564 8.338 1.00 87.19 200 ALA A CA 1
ATOM 1609 C C . ALA A 1 200 ? -10.878 7.053 7.967 1.00 87.19 200 ALA A C 1
ATOM 1611 O O . ALA A 1 200 ? -10.809 7.414 6.794 1.00 87.19 200 ALA A O 1
ATOM 1612 N N . ILE A 1 201 ? -10.784 7.917 8.980 1.00 83.25 201 ILE A N 1
ATOM 1613 C CA . ILE A 1 201 ? -10.648 9.362 8.799 1.00 83.25 201 ILE A CA 1
ATOM 1614 C C . ILE A 1 201 ? -9.346 9.712 8.070 1.00 83.25 201 ILE A C 1
ATOM 1616 O O . ILE A 1 201 ? -9.325 10.649 7.275 1.00 83.25 201 ILE A O 1
ATOM 1620 N N . GLN A 1 202 ? -8.239 9.026 8.358 1.00 84.06 202 GLN A N 1
ATOM 1621 C CA . GLN A 1 202 ? -6.973 9.261 7.668 1.00 84.06 202 GLN A CA 1
ATOM 1622 C C . GLN A 1 202 ? -7.078 8.881 6.188 1.00 84.06 202 GLN A C 1
ATOM 1624 O O . GLN A 1 202 ? -6.726 9.700 5.341 1.00 84.06 202 GLN A O 1
ATOM 1629 N N . ALA A 1 203 ? -7.619 7.698 5.892 1.00 83.19 203 ALA A N 1
ATOM 1630 C CA . ALA A 1 203 ? -7.831 7.193 4.539 1.00 83.19 203 ALA A CA 1
ATOM 1631 C C . ALA A 1 203 ? -8.711 8.134 3.703 1.00 83.19 203 ALA A C 1
ATOM 1633 O O . ALA A 1 203 ? -8.365 8.455 2.567 1.00 83.19 203 ALA A O 1
ATOM 1634 N N . ASP A 1 204 ? -9.790 8.657 4.294 1.00 77.94 204 ASP A N 1
ATOM 1635 C CA . ASP A 1 204 ? -10.689 9.616 3.641 1.00 77.94 204 ASP A CA 1
ATOM 1636 C C . ASP A 1 204 ? -9.992 10.940 3.261 1.00 77.94 204 ASP A C 1
ATOM 1638 O O . ASP A 1 204 ? -10.452 11.647 2.364 1.00 77.94 204 ASP A O 1
ATOM 1642 N N . ASN A 1 205 ? -8.891 11.301 3.937 1.00 75.94 205 ASN A N 1
ATOM 1643 C CA . ASN A 1 205 ? -8.116 12.513 3.645 1.00 75.94 205 ASN A CA 1
ATOM 1644 C C . ASN A 1 205 ? -6.943 12.276 2.680 1.00 75.94 205 ASN A C 1
ATOM 1646 O O . ASN A 1 205 ? -6.482 13.231 2.055 1.00 75.94 205 ASN A O 1
ATOM 1650 N N . THR A 1 206 ? -6.423 11.049 2.587 1.00 75.38 206 THR A N 1
ATOM 1651 C CA . THR A 1 206 ? -5.252 10.723 1.758 1.00 75.38 206 THR A CA 1
ATOM 1652 C C . THR A 1 206 ? -5.624 10.206 0.373 1.00 75.38 206 THR A C 1
ATOM 1654 O O . THR A 1 206 ? -4.861 10.410 -0.572 1.00 75.38 206 THR A O 1
ATOM 1657 N N . LEU A 1 207 ? -6.786 9.565 0.219 1.00 69.69 207 LEU A N 1
ATOM 1658 C CA . LEU A 1 207 ? -7.183 8.966 -1.052 1.00 69.69 207 LEU A CA 1
ATOM 1659 C C . LEU A 1 207 ? -7.663 10.033 -2.062 1.00 69.69 207 LEU A C 1
ATOM 1661 O O . LEU A 1 207 ? -8.536 10.845 -1.754 1.00 69.69 207 LEU A O 1
ATOM 1665 N N . PRO A 1 208 ? -7.132 10.042 -3.302 1.00 62.25 208 PRO A N 1
ATOM 1666 C CA . PRO A 1 208 ? -7.399 11.095 -4.287 1.00 62.25 208 PRO A CA 1
ATOM 1667 C C . PRO A 1 208 ? -8.777 11.006 -4.973 1.00 62.25 208 PRO A C 1
ATOM 1669 O O . PRO A 1 208 ? -9.125 11.899 -5.746 1.00 62.25 208 PRO A O 1
ATOM 1672 N N . SER A 1 209 ? -9.555 9.940 -4.748 1.00 61.38 209 SER A N 1
ATOM 1673 C CA . SER A 1 209 ? -10.825 9.693 -5.447 1.00 61.38 209 SER A CA 1
ATOM 1674 C C . SER A 1 209 ? -12.028 10.341 -4.733 1.00 61.38 209 SER A C 1
ATOM 1676 O O . SER A 1 209 ? -12.333 9.966 -3.602 1.00 61.38 209 SER A O 1
ATOM 1678 N N . PRO A 1 210 ? -12.800 11.234 -5.390 1.00 53.66 210 PRO A N 1
ATOM 1679 C CA . PRO A 1 210 ? -14.010 11.841 -4.817 1.00 53.66 210 PRO A CA 1
ATOM 1680 C C . PRO A 1 210 ? -15.135 10.848 -4.489 1.00 53.66 210 PRO A C 1
ATOM 1682 O O . PRO A 1 210 ? -16.015 11.169 -3.695 1.00 53.66 210 PRO A O 1
ATOM 1685 N N . ILE A 1 211 ? -15.126 9.668 -5.119 1.00 52.38 211 ILE A N 1
ATOM 1686 C CA . ILE A 1 211 ? -16.160 8.628 -4.972 1.00 52.38 211 ILE A CA 1
ATOM 1687 C C . ILE A 1 211 ? -16.024 7.892 -3.626 1.00 52.38 211 ILE A C 1
ATOM 1689 O O . ILE A 1 211 ? -16.984 7.299 -3.152 1.00 52.38 211 ILE A O 1
ATOM 1693 N N . GLU A 1 212 ? -14.858 7.971 -2.982 1.00 59.25 212 GLU A N 1
ATOM 1694 C CA . GLU A 1 212 ? -14.545 7.257 -1.737 1.00 59.25 212 GLU A CA 1
ATOM 1695 C C . GLU A 1 212 ? -14.600 8.167 -0.502 1.00 59.25 212 GLU A C 1
ATOM 1697 O O . GLU A 1 212 ? -14.236 7.747 0.592 1.00 59.25 212 GLU A O 1
ATOM 1702 N N . LYS A 1 213 ? -15.048 9.421 -0.652 1.00 61.66 213 LYS A N 1
ATOM 1703 C CA . LYS A 1 213 ? -15.091 10.384 0.450 1.00 61.66 213 LYS A CA 1
ATOM 1704 C C . LYS A 1 213 ? -16.054 9.886 1.532 1.00 61.66 213 LYS A C 1
ATOM 1706 O O . LYS A 1 213 ? -17.264 9.927 1.329 1.00 61.66 213 LYS A O 1
ATOM 1711 N N . ASN A 1 214 ? -15.508 9.493 2.682 1.00 75.50 214 ASN A N 1
ATOM 1712 C CA . ASN A 1 214 ? -16.196 8.879 3.824 1.00 75.50 214 ASN A CA 1
ATOM 1713 C C . ASN A 1 214 ? -16.476 7.376 3.700 1.00 75.50 214 ASN A C 1
ATOM 1715 O O . ASN A 1 214 ? -17.139 6.842 4.586 1.00 75.50 214 ASN A O 1
ATOM 1719 N N . PHE A 1 215 ? -15.983 6.675 2.673 1.00 83.31 215 PHE A N 1
ATOM 1720 C CA . PHE A 1 215 ? -16.298 5.254 2.462 1.00 83.31 215 PHE A CA 1
ATOM 1721 C C . PHE A 1 215 ? -15.965 4.399 3.692 1.00 83.31 215 PHE A C 1
ATOM 1723 O O . PHE A 1 215 ? -16.814 3.663 4.189 1.00 83.31 215 PHE A O 1
ATOM 1730 N N . TYR A 1 216 ? -14.752 4.534 4.235 1.00 85.62 216 TYR A N 1
ATOM 1731 C CA . TYR A 1 216 ? -14.329 3.760 5.408 1.00 85.62 216 TYR A CA 1
ATOM 1732 C C . TYR A 1 216 ? -15.074 4.183 6.668 1.00 85.62 216 TYR A C 1
ATOM 1734 O O . TYR A 1 216 ? -15.374 3.360 7.534 1.00 85.62 216 TYR A O 1
ATOM 1742 N N . THR A 1 217 ? -15.388 5.473 6.771 1.00 84.12 217 THR A N 1
ATOM 1743 C CA . THR A 1 217 ? -16.110 6.012 7.918 1.00 84.12 217 THR A CA 1
ATOM 1744 C C . THR A 1 217 ? -17.579 5.570 7.926 1.00 84.12 217 THR A C 1
ATOM 1746 O O . THR A 1 217 ? -18.130 5.322 8.999 1.00 84.12 217 THR A O 1
ATOM 1749 N N . GLU A 1 218 ? -18.215 5.450 6.760 1.00 83.62 218 GLU A N 1
ATOM 1750 C CA . GLU A 1 218 ? -19.559 4.884 6.596 1.00 83.62 218 GLU A CA 1
ATOM 1751 C C . GLU A 1 218 ? -19.550 3.374 6.826 1.00 83.62 218 GLU A C 1
ATOM 1753 O O . GLU A 1 218 ? -20.359 2.877 7.602 1.00 83.62 218 GLU A O 1
ATOM 1758 N N . LEU A 1 219 ? -18.571 2.659 6.268 1.00 87.56 219 LEU A N 1
ATOM 1759 C CA . LEU A 1 219 ? -18.438 1.219 6.471 1.00 87.56 219 LEU A CA 1
ATOM 1760 C C . LEU A 1 219 ? -18.265 0.865 7.954 1.00 87.56 219 LEU A C 1
ATOM 1762 O O . LEU A 1 219 ? -18.923 -0.046 8.447 1.00 87.56 219 LEU A O 1
ATOM 1766 N N . LEU A 1 220 ? -17.421 1.603 8.685 1.00 88.88 220 LEU A N 1
ATOM 1767 C CA . LEU A 1 220 ? -17.266 1.418 10.129 1.00 88.88 220 LEU A CA 1
ATOM 1768 C C . LEU A 1 220 ? -18.568 1.715 10.881 1.00 88.88 220 LEU A C 1
ATOM 1770 O O . LEU A 1 220 ? -18.922 0.980 11.799 1.00 88.88 220 LEU A O 1
ATOM 1774 N N . LYS A 1 221 ? -19.290 2.771 10.493 1.00 84.31 221 LYS A N 1
ATOM 1775 C CA . LYS A 1 221 ? -20.586 3.107 11.089 1.00 84.31 221 LYS A CA 1
ATOM 1776 C C . LYS A 1 221 ? -21.603 1.986 10.894 1.00 84.31 221 LYS A C 1
ATOM 1778 O O . LYS A 1 221 ? -22.317 1.677 11.837 1.00 84.31 221 LYS A O 1
ATOM 1783 N N . ASP A 1 222 ? -21.653 1.384 9.710 1.00 86.19 222 ASP A N 1
ATOM 1784 C CA . ASP A 1 222 ? -22.601 0.316 9.383 1.00 86.19 222 ASP A CA 1
ATOM 1785 C C . ASP A 1 222 ? -22.330 -0.981 10.163 1.00 86.19 222 ASP A C 1
ATOM 1787 O O . ASP A 1 222 ? -23.249 -1.772 10.373 1.00 86.19 222 ASP A O 1
ATOM 1791 N N . GLN A 1 223 ? -21.094 -1.194 10.632 1.00 86.69 223 GLN A N 1
ATOM 1792 C CA . GLN A 1 223 ? -20.763 -2.301 11.542 1.00 86.69 223 GLN A CA 1
ATOM 1793 C C . GLN A 1 223 ? -21.181 -2.032 12.994 1.00 86.69 223 GLN A C 1
ATOM 1795 O O . GLN A 1 223 ? -21.261 -2.958 13.800 1.00 86.69 223 GLN A O 1
ATOM 1800 N N . LEU A 1 224 ? -21.432 -0.773 13.352 1.00 86.81 224 LEU A N 1
ATOM 1801 C CA . LEU A 1 224 ? -21.732 -0.366 14.716 1.00 86.81 224 LEU A CA 1
ATOM 1802 C C . LEU A 1 224 ? -23.223 -0.118 14.884 1.00 86.81 224 LEU A C 1
ATOM 1804 O O . LEU A 1 224 ? -23.897 0.514 14.075 1.00 86.81 224 LEU A O 1
ATOM 1808 N N . THR A 1 225 ? -23.751 -0.579 16.004 1.00 84.25 225 THR A N 1
ATOM 1809 C CA . THR A 1 225 ? -25.156 -0.340 16.327 1.00 84.25 225 THR A CA 1
ATOM 1810 C C . THR A 1 225 ? -25.355 1.021 16.990 1.00 84.25 225 THR A C 1
ATOM 1812 O O . THR A 1 225 ? -24.391 1.626 17.473 1.00 84.25 225 THR A O 1
ATOM 1815 N N . PRO A 1 226 ? -26.602 1.514 17.090 1.00 75.06 226 PRO A N 1
ATOM 1816 C CA . PRO A 1 226 ? -26.882 2.752 17.809 1.00 75.06 226 PRO A CA 1
ATOM 1817 C C . PRO A 1 226 ? -26.321 2.753 19.240 1.00 75.06 226 PRO A C 1
ATOM 1819 O O . PRO A 1 226 ? -25.755 3.756 19.673 1.00 75.06 226 PRO A O 1
ATOM 1822 N N . GLU A 1 227 ? -26.416 1.631 19.959 1.00 75.12 227 GLU A N 1
ATOM 1823 C CA . GLU A 1 227 ? -25.869 1.462 21.310 1.00 75.12 227 GLU A CA 1
ATOM 1824 C C . GLU A 1 227 ? -24.347 1.644 21.349 1.00 75.12 227 GLU A C 1
ATOM 1826 O O . GLU A 1 227 ? -23.829 2.308 22.255 1.00 75.12 227 GLU A O 1
ATOM 1831 N N . ASP A 1 228 ? -23.638 1.105 20.355 1.00 81.69 228 ASP A N 1
ATOM 1832 C CA . ASP A 1 228 ? -22.186 1.245 20.223 1.00 81.69 228 ASP A CA 1
ATOM 1833 C C . ASP A 1 228 ? -21.800 2.700 19.963 1.00 81.69 228 ASP A C 1
ATOM 1835 O O . ASP A 1 228 ? -20.908 3.229 20.625 1.00 81.69 228 ASP A O 1
ATOM 1839 N N . ILE A 1 229 ? -22.513 3.372 19.053 1.00 77.81 229 ILE A N 1
ATOM 1840 C CA . ILE A 1 229 ? -22.267 4.774 18.689 1.00 77.81 229 ILE A CA 1
ATOM 1841 C C . ILE A 1 229 ? -22.435 5.682 19.914 1.00 77.81 229 ILE A C 1
ATOM 1843 O O . ILE A 1 229 ? -21.569 6.518 20.186 1.00 77.81 229 ILE A O 1
ATOM 1847 N N . TRP A 1 230 ? -23.508 5.503 20.691 1.00 72.88 230 TRP A N 1
ATOM 1848 C CA . TRP A 1 230 ? -23.748 6.281 21.912 1.00 72.88 230 TRP A CA 1
ATOM 1849 C C . TRP A 1 230 ? -22.728 5.989 23.011 1.00 72.88 230 TRP A C 1
ATOM 1851 O O . TRP A 1 230 ? -22.189 6.919 23.619 1.00 72.88 230 TRP A O 1
ATOM 1861 N N . SER A 1 231 ? -22.433 4.710 23.248 1.00 75.69 231 SER A N 1
ATOM 1862 C CA . SER A 1 231 ? -21.458 4.283 24.257 1.00 75.69 231 SER A CA 1
ATOM 1863 C C . SER A 1 231 ? -20.057 4.783 23.934 1.00 75.69 231 SER A C 1
ATOM 1865 O O . SER A 1 231 ? -19.335 5.249 24.818 1.00 75.69 231 SER A O 1
ATOM 1867 N N . PHE A 1 232 ? -19.688 4.742 22.657 1.00 79.50 232 PHE A N 1
ATOM 1868 C CA . PHE A 1 232 ? -18.410 5.226 22.178 1.00 79.50 232 PHE A CA 1
ATOM 1869 C C . PHE A 1 232 ? -18.313 6.754 22.223 1.00 79.50 232 PHE A C 1
ATOM 1871 O O . PHE A 1 232 ? -17.303 7.287 22.677 1.00 79.50 232 PHE A O 1
ATOM 1878 N N . TYR A 1 233 ? -19.366 7.483 21.834 1.00 75.62 233 TYR A N 1
ATOM 1879 C CA . TYR A 1 233 ? -19.397 8.942 21.989 1.00 75.62 233 TYR A CA 1
ATOM 1880 C C . TYR A 1 233 ? -19.174 9.348 23.450 1.00 75.62 233 TYR A C 1
ATOM 1882 O O . TYR A 1 233 ? -18.367 10.229 23.758 1.00 75.62 233 TYR A O 1
ATOM 1890 N N . TYR A 1 234 ? -19.836 8.650 24.369 1.00 73.00 234 TYR A N 1
ATOM 1891 C CA . TYR A 1 234 ? -19.632 8.834 25.796 1.00 73.00 234 TYR A CA 1
ATOM 1892 C C . TYR A 1 234 ? -18.193 8.503 26.228 1.00 73.00 234 TYR A C 1
ATOM 1894 O O . TYR A 1 234 ? -17.568 9.293 26.940 1.00 73.00 234 TYR A O 1
ATOM 1902 N N . PHE A 1 235 ? -17.634 7.388 25.750 1.00 75.94 235 PHE A N 1
ATOM 1903 C CA . PHE A 1 235 ? -16.241 7.014 25.992 1.00 75.94 235 PHE A CA 1
ATOM 1904 C C . PHE A 1 235 ? -15.265 8.119 25.559 1.00 75.94 235 PHE A C 1
ATOM 1906 O O . PHE A 1 235 ? -14.385 8.493 26.338 1.00 75.94 235 PHE A O 1
ATOM 1913 N N . LEU A 1 236 ? -15.448 8.700 24.369 1.00 75.06 236 LEU A N 1
ATOM 1914 C CA . LEU A 1 236 ? -14.630 9.817 23.891 1.00 75.06 236 LEU A CA 1
ATOM 1915 C C . LEU A 1 236 ? -14.736 11.041 24.813 1.00 75.06 236 LEU A C 1
ATOM 1917 O O . LEU A 1 236 ? -13.732 11.672 25.139 1.00 75.06 236 LEU A O 1
ATOM 1921 N N . ARG A 1 237 ? -15.947 11.374 25.280 1.00 71.12 237 ARG A N 1
ATOM 1922 C CA . ARG A 1 237 ? -16.177 12.515 26.186 1.00 71.12 237 ARG A CA 1
ATOM 1923 C C . ARG A 1 237 ? -15.547 12.308 27.560 1.00 71.12 237 ARG A C 1
ATOM 1925 O O . ARG A 1 237 ? -15.026 13.265 28.132 1.00 71.12 237 ARG A O 1
ATOM 1932 N N . CYS A 1 238 ? -15.576 11.086 28.081 1.00 66.69 238 CYS A N 1
ATOM 1933 C CA . CYS A 1 238 ? -14.948 10.740 29.354 1.00 66.69 238 CYS A CA 1
ATOM 1934 C C . CYS A 1 238 ? -13.416 10.747 29.285 1.00 66.69 238 CYS A C 1
ATOM 1936 O O . CYS A 1 238 ? -12.779 11.031 30.296 1.00 66.69 238 CYS A O 1
ATOM 1938 N N . ASN A 1 239 ? -12.833 10.482 28.113 1.00 66.06 239 ASN A N 1
ATOM 1939 C CA . ASN A 1 239 ? -11.385 10.471 27.893 1.00 66.06 239 ASN A CA 1
ATOM 1940 C C . ASN A 1 239 ? -10.885 11.732 27.166 1.00 66.06 239 ASN A C 1
ATOM 1942 O O . ASN A 1 239 ? -9.867 11.695 26.489 1.00 66.06 239 ASN A O 1
ATOM 1946 N N . LYS A 1 240 ? -11.562 12.878 27.334 1.00 61.47 240 LYS A N 1
ATOM 1947 C CA . LYS A 1 240 ? -11.215 14.158 26.677 1.00 61.47 240 LYS A CA 1
ATOM 1948 C C . LYS A 1 240 ? -9.790 14.666 26.979 1.00 61.47 240 LYS A C 1
ATOM 1950 O O . LYS A 1 240 ? -9.315 15.570 26.300 1.00 61.47 240 LYS A O 1
ATOM 1955 N N . SER A 1 241 ? -9.131 14.129 28.006 1.00 59.53 241 SER A N 1
ATOM 1956 C CA . SER A 1 241 ? -7.720 14.395 28.318 1.00 59.53 241 SER A CA 1
ATOM 1957 C C . SER A 1 241 ? -6.742 13.784 27.310 1.00 59.53 241 SER A C 1
ATOM 1959 O O . SER A 1 241 ? -5.589 14.195 27.277 1.00 59.53 241 SER A O 1
ATOM 1961 N N . ASP A 1 242 ? -7.186 12.811 26.517 1.00 65.50 242 ASP A N 1
ATOM 1962 C CA . ASP A 1 242 ? -6.420 12.233 25.419 1.00 65.50 242 ASP A CA 1
ATOM 1963 C C . ASP A 1 242 ? -6.585 13.114 24.167 1.00 65.50 242 ASP A C 1
ATOM 1965 O O . ASP A 1 242 ? -7.689 13.252 23.626 1.00 65.50 242 ASP A O 1
ATOM 1969 N N . GLU A 1 243 ? -5.497 13.764 23.737 1.00 68.75 243 GLU A N 1
ATOM 1970 C CA . GLU A 1 243 ? -5.517 14.680 22.590 1.00 68.75 243 GLU A CA 1
ATOM 1971 C C . GLU A 1 243 ? -5.905 13.965 21.288 1.00 68.75 243 GLU A C 1
ATOM 1973 O O . GLU A 1 243 ? -6.615 14.555 20.474 1.00 68.75 243 GLU A O 1
ATOM 1978 N N . GLU A 1 244 ? -5.547 12.690 21.097 1.00 65.88 244 GLU A N 1
ATOM 1979 C CA . GLU A 1 244 ? -5.928 11.958 19.886 1.00 65.88 244 GLU A CA 1
ATOM 1980 C C . GLU A 1 244 ? -7.439 11.714 19.839 1.00 65.88 244 GLU A C 1
ATOM 1982 O O . GLU A 1 244 ? -8.095 12.012 18.837 1.00 65.88 244 GLU A O 1
ATOM 1987 N N . LEU A 1 245 ? -8.024 11.243 20.943 1.00 67.25 245 LEU A N 1
ATOM 1988 C CA . LEU A 1 245 ? -9.464 10.975 21.036 1.00 67.25 245 LEU A CA 1
ATOM 1989 C C . LEU A 1 245 ? -10.299 12.257 20.956 1.00 67.25 245 LEU A C 1
ATOM 1991 O O . LEU A 1 245 ? -11.397 12.272 20.393 1.00 67.25 245 LEU A O 1
ATOM 1995 N N . LYS A 1 246 ? -9.767 13.367 21.467 1.00 69.06 246 LYS A N 1
ATOM 1996 C CA . LYS A 1 246 ? -10.409 14.683 21.405 1.00 69.06 246 LYS A CA 1
ATOM 1997 C C . LYS A 1 246 ? -10.582 15.181 19.968 1.00 69.06 246 LYS A C 1
ATOM 1999 O O . LYS A 1 246 ? -11.608 15.797 19.675 1.00 69.06 246 LYS A O 1
ATOM 2004 N N . THR A 1 247 ? -9.646 14.875 19.063 1.00 70.56 247 THR A N 1
ATOM 2005 C CA . THR A 1 247 ? -9.777 15.225 17.633 1.00 70.56 247 THR A CA 1
ATOM 2006 C C . THR A 1 247 ? -10.872 14.439 16.909 1.00 70.56 247 THR A C 1
ATOM 2008 O O . THR A 1 247 ? -11.386 14.905 15.888 1.00 70.56 247 THR A O 1
ATOM 2011 N N . LEU A 1 248 ? -11.270 13.276 17.439 1.00 69.81 248 LEU A N 1
ATOM 2012 C CA . LEU A 1 248 ? -12.321 12.440 16.856 1.00 69.81 248 LEU A CA 1
ATOM 2013 C C . LEU A 1 248 ? -13.721 12.978 17.159 1.00 69.81 248 LEU A C 1
ATOM 2015 O O . LEU A 1 248 ? -14.597 12.865 16.307 1.00 69.81 248 LEU A O 1
ATOM 2019 N N . ILE A 1 249 ? -13.932 13.608 18.321 1.00 69.25 249 ILE A N 1
ATOM 2020 C CA . ILE A 1 249 ? -15.258 14.056 18.794 1.00 69.25 249 ILE A CA 1
ATOM 2021 C C . ILE A 1 249 ? -16.026 14.887 17.743 1.00 69.25 249 ILE A C 1
ATOM 2023 O O . ILE A 1 249 ? -17.180 14.548 17.467 1.00 69.25 249 ILE A O 1
ATOM 2027 N N . PRO A 1 250 ? -15.449 15.938 17.119 1.00 68.06 250 PRO A N 1
ATOM 2028 C CA . PRO A 1 250 ? -16.175 16.749 16.141 1.00 68.06 250 PRO A CA 1
ATOM 2029 C C . PRO A 1 250 ? -16.525 15.959 14.876 1.00 68.06 250 PRO A C 1
ATOM 2031 O O . PRO A 1 250 ? -17.632 16.081 14.359 1.00 68.06 250 PRO A O 1
ATOM 2034 N N . LYS A 1 251 ? -15.600 15.115 14.402 1.00 67.12 251 LYS A N 1
ATOM 2035 C CA . LYS A 1 251 ? -15.788 14.289 13.200 1.00 67.12 251 LYS A CA 1
ATOM 2036 C C . LYS A 1 251 ? -16.883 13.249 13.426 1.00 67.12 251 LYS A C 1
ATOM 2038 O O . LYS A 1 251 ? -17.788 13.111 12.615 1.00 67.12 251 LYS A O 1
ATOM 2043 N N . PHE A 1 252 ? -16.863 12.597 14.580 1.00 70.00 252 PHE A N 1
ATOM 2044 C CA . PHE A 1 252 ? -17.860 11.609 14.974 1.00 70.00 252 PHE A CA 1
ATOM 2045 C C . PHE A 1 252 ? -19.268 12.200 15.096 1.00 70.00 252 PHE A C 1
ATOM 2047 O O . PHE A 1 252 ? -20.249 11.620 14.627 1.00 70.00 252 PHE A O 1
ATOM 2054 N N . ARG A 1 253 ? -19.363 13.394 15.692 1.00 65.31 253 ARG A N 1
ATOM 2055 C CA . ARG A 1 253 ? -20.623 14.121 15.869 1.00 65.31 253 ARG A CA 1
ATOM 2056 C C . ARG A 1 253 ? -21.283 14.467 14.531 1.00 65.31 253 ARG A C 1
ATOM 2058 O O . ARG A 1 253 ? -22.493 14.302 14.384 1.00 65.31 253 ARG A O 1
ATOM 2065 N N . VAL A 1 254 ? -20.487 14.900 13.556 1.00 63.44 254 VAL A N 1
ATOM 2066 C CA . VAL A 1 254 ? -20.975 15.242 12.214 1.00 63.44 254 VAL A CA 1
ATOM 2067 C C . VAL A 1 254 ? -21.332 13.983 11.421 1.00 63.44 254 VAL A C 1
ATOM 2069 O O . VAL A 1 254 ? -22.422 13.902 10.858 1.00 63.44 254 VAL A O 1
ATOM 2072 N N . ILE A 1 255 ? -20.446 12.983 11.395 1.00 64.44 255 ILE A N 1
ATOM 2073 C CA . ILE A 1 255 ? -20.576 11.861 10.456 1.00 64.44 255 ILE A CA 1
ATOM 2074 C C . ILE A 1 255 ? -21.559 10.799 10.979 1.00 64.44 255 ILE A C 1
ATOM 2076 O O . ILE A 1 255 ? -22.369 10.256 10.220 1.00 64.44 255 ILE A O 1
ATOM 2080 N N . TRP A 1 256 ? -21.536 10.488 12.278 1.00 66.50 256 TRP A N 1
ATOM 2081 C CA . TRP A 1 256 ? -22.314 9.366 12.823 1.00 66.50 256 TRP A CA 1
ATOM 2082 C C . TRP A 1 256 ? -23.580 9.810 13.543 1.00 66.50 256 TRP A C 1
ATOM 2084 O O . TRP A 1 256 ? -24.616 9.173 13.357 1.00 66.50 256 TRP A O 1
ATOM 2094 N N . LEU A 1 257 ? -23.533 10.931 14.269 1.00 62.84 257 LEU A N 1
ATOM 2095 C CA . LEU A 1 257 ? -24.687 11.451 15.012 1.00 62.84 257 LEU A CA 1
ATOM 2096 C C . LEU A 1 257 ? -25.556 12.436 14.210 1.00 62.84 257 LEU A C 1
ATOM 2098 O O . LEU A 1 257 ? -26.660 12.741 14.653 1.00 62.84 257 LEU A O 1
ATOM 2102 N N . LYS A 1 258 ? -25.094 12.916 13.042 1.00 61.00 258 LYS A N 1
ATOM 2103 C CA . LYS A 1 258 ? -25.798 13.908 12.197 1.00 61.00 258 LYS A CA 1
ATOM 2104 C C . LYS A 1 258 ? -26.318 15.123 12.994 1.00 61.00 258 LYS A C 1
ATOM 2106 O O . LYS A 1 258 ? -27.397 15.639 12.713 1.00 61.00 258 LYS A O 1
ATOM 2111 N N . MET A 1 259 ? -25.575 15.570 14.007 1.00 51.53 259 MET A N 1
ATOM 2112 C CA . MET A 1 259 ? -25.943 16.730 14.829 1.00 51.53 259 MET A CA 1
ATOM 2113 C C . MET A 1 259 ? -25.406 18.029 14.210 1.00 51.53 259 MET A C 1
ATOM 2115 O O . MET A 1 259 ? -24.230 18.088 13.859 1.00 51.53 259 MET A O 1
ATOM 2119 N N . ASP A 1 260 ? -26.243 19.068 14.112 1.00 38.75 260 ASP A N 1
ATOM 2120 C CA . ASP A 1 260 ? -25.887 20.362 13.504 1.00 38.75 260 ASP A CA 1
ATOM 2121 C C . ASP A 1 260 ? -24.862 21.171 14.340 1.00 38.75 260 ASP A C 1
ATOM 2123 O O . ASP A 1 260 ? -24.811 21.085 15.572 1.00 38.75 260 ASP A O 1
ATOM 2127 N N . HIS A 1 261 ? -24.039 21.969 13.649 1.00 37.16 261 HIS A N 1
ATOM 2128 C CA . HIS A 1 261 ? -22.852 22.693 14.129 1.00 37.16 261 HIS A CA 1
ATOM 2129 C C . HIS A 1 261 ? -23.136 23.828 15.140 1.00 37.16 261 HIS A C 1
ATOM 2131 O O . HIS A 1 261 ? -22.213 24.460 15.643 1.00 37.16 261 HIS A O 1
ATOM 2137 N N . THR A 1 262 ? -24.384 24.135 15.477 1.00 34.88 262 THR A N 1
ATOM 2138 C CA . THR A 1 262 ? -24.728 25.359 16.230 1.00 34.88 262 THR A CA 1
ATOM 2139 C C . THR A 1 262 ? -24.674 25.226 17.754 1.00 34.88 262 THR A C 1
ATOM 2141 O O . THR A 1 262 ? -24.833 26.215 18.460 1.00 34.88 262 THR A O 1
ATOM 2144 N N . THR A 1 263 ? -24.378 24.040 18.288 1.00 37.75 263 THR A N 1
ATOM 2145 C CA . THR A 1 263 ? -24.150 23.807 19.736 1.00 37.75 263 THR A CA 1
ATOM 2146 C C . THR A 1 263 ? -22.708 23.404 20.019 1.00 37.75 263 THR A C 1
ATOM 2148 O O . THR A 1 263 ? -22.403 22.464 20.755 1.00 37.75 263 THR A O 1
ATOM 2151 N N . LEU A 1 264 ? -21.800 24.080 19.324 1.00 41.47 264 LEU A N 1
ATOM 2152 C CA . LEU A 1 264 ? -20.365 23.870 19.366 1.00 41.47 264 LEU A CA 1
ATOM 2153 C C . LEU A 1 264 ? -19.725 24.974 20.215 1.00 41.47 264 LEU A C 1
ATOM 2155 O O . LEU A 1 264 ? -19.691 26.111 19.767 1.00 41.47 264 LEU A O 1
ATOM 2159 N N . LEU A 1 265 ? -19.170 24.620 21.384 1.00 36.25 265 LEU A N 1
ATOM 2160 C CA . LEU A 1 265 ? -17.752 24.851 21.752 1.00 36.25 265 LEU A CA 1
ATOM 2161 C C . LEU A 1 265 ? -17.466 25.072 23.242 1.00 36.25 265 LEU A C 1
ATOM 2163 O O . LEU A 1 265 ? -16.295 24.988 23.609 1.00 36.25 265 LEU A O 1
ATOM 2167 N N . GLU A 1 266 ? -18.448 25.245 24.122 1.00 34.44 266 GLU A N 1
ATOM 2168 C CA . GLU A 1 266 ? -18.139 25.539 25.529 1.00 34.44 266 GLU A CA 1
ATOM 2169 C C . GLU A 1 266 ? -18.486 24.398 26.487 1.00 34.44 266 GLU A C 1
ATOM 2171 O O . GLU A 1 266 ? -19.383 23.583 26.266 1.00 34.44 266 GLU A O 1
ATOM 2176 N N . SER A 1 267 ? -17.712 24.304 27.571 1.00 39.28 267 SER A N 1
ATOM 2177 C CA . SER A 1 267 ? -17.829 23.305 28.643 1.00 39.28 267 SER A CA 1
ATOM 2178 C C . SER A 1 267 ? -19.190 23.304 29.362 1.00 39.28 267 SER A C 1
ATOM 2180 O O . SER A 1 267 ? -19.396 22.471 30.247 1.00 39.28 267 SER A O 1
ATOM 2182 N N . SER A 1 268 ? -20.105 24.194 28.971 1.00 38.41 268 SER A N 1
ATOM 2183 C CA . SER A 1 268 ? -21.428 24.438 29.546 1.00 38.41 268 SER A CA 1
ATOM 2184 C C . SER A 1 268 ? -22.624 24.143 28.628 1.00 38.41 268 SER A C 1
ATOM 2186 O O . SER A 1 268 ? -23.753 24.147 29.123 1.00 38.41 268 SER A O 1
ATOM 2188 N N . ASP A 1 269 ? -22.440 23.846 27.339 1.00 35.56 269 ASP A N 1
ATOM 2189 C CA . ASP A 1 269 ? -23.557 23.938 26.386 1.00 35.56 269 ASP A CA 1
ATOM 2190 C C . ASP A 1 269 ? -24.202 22.583 26.053 1.00 35.56 269 ASP A C 1
ATOM 2192 O O . ASP A 1 269 ? -23.796 21.851 25.158 1.00 35.56 269 ASP A O 1
ATOM 2196 N N . LYS A 1 270 ? -25.222 22.240 26.843 1.00 42.44 270 LYS A N 1
ATOM 2197 C CA . LYS A 1 270 ? -26.612 22.099 26.379 1.00 42.44 270 LYS A CA 1
ATOM 2198 C C . LYS A 1 270 ? -26.806 21.729 24.884 1.00 42.44 270 LYS A C 1
ATOM 2200 O O . LYS A 1 270 ? -27.092 22.591 24.056 1.00 42.44 270 LYS A O 1
ATOM 2205 N N . GLU A 1 271 ? -26.689 20.439 24.548 1.00 40.69 271 GLU A N 1
ATOM 2206 C CA . GLU A 1 271 ? -26.941 19.909 23.192 1.00 40.69 271 GLU A CA 1
ATOM 2207 C C . GLU A 1 271 ? -28.463 19.754 22.927 1.00 40.69 271 GLU A C 1
ATOM 2209 O O . GLU A 1 271 ? -29.184 19.264 23.804 1.00 40.69 271 GLU A O 1
ATOM 2214 N N . PRO A 1 272 ? -29.003 20.134 21.747 1.00 33.16 272 PRO A N 1
ATOM 2215 C CA . PRO A 1 272 ? -30.411 19.965 21.417 1.00 33.16 272 PRO A CA 1
ATOM 2216 C C . PRO A 1 272 ? -30.626 18.547 20.889 1.00 33.16 272 PRO A C 1
ATOM 2218 O O . PRO A 1 272 ? -29.916 18.094 19.991 1.00 33.16 272 PRO A O 1
ATOM 2221 N N . PHE A 1 273 ? -31.628 17.853 21.419 1.00 41.75 273 PHE A N 1
ATOM 2222 C CA . PHE A 1 273 ? -31.949 16.499 20.991 1.00 41.75 273 PHE A CA 1
ATOM 2223 C C . PHE A 1 273 ? -33.365 16.431 20.417 1.00 41.75 273 PHE A C 1
ATOM 2225 O O . PHE A 1 273 ? -34.333 16.748 21.108 1.00 41.75 273 PHE A O 1
ATOM 2232 N N . HIS A 1 274 ? -33.469 15.960 19.173 1.00 30.72 274 HIS A N 1
ATOM 2233 C CA . HIS A 1 274 ? -34.658 15.293 18.653 1.00 30.72 274 HIS A CA 1
ATOM 2234 C C . HIS A 1 274 ? -34.416 13.791 18.793 1.00 30.72 274 HIS A C 1
ATOM 2236 O O . HIS A 1 274 ? -33.599 13.215 18.077 1.00 30.72 274 HIS A O 1
ATOM 2242 N N . ILE A 1 275 ? -35.065 13.175 19.780 1.00 32.72 275 ILE A N 1
ATOM 2243 C CA . ILE A 1 275 ? -35.154 11.719 19.860 1.00 32.72 275 ILE A CA 1
ATOM 2244 C C . ILE A 1 275 ? -36.185 11.364 18.790 1.00 32.72 275 ILE A C 1
ATOM 2246 O O . ILE A 1 275 ? -37.289 11.907 18.828 1.00 32.72 275 ILE A O 1
ATOM 2250 N N . TYR A 1 276 ? -35.813 10.547 17.805 1.00 31.41 276 TYR A N 1
ATOM 2251 C CA . TYR A 1 276 ? -36.819 9.900 16.969 1.00 31.41 276 TYR A CA 1
ATOM 2252 C C . TYR A 1 276 ? -37.675 9.037 17.902 1.00 31.41 276 TYR A C 1
ATOM 2254 O O . TYR A 1 276 ? -37.141 8.133 18.549 1.00 31.41 276 TYR A O 1
ATOM 2262 N N . GLU A 1 277 ? -38.948 9.415 18.035 1.00 30.45 277 GLU A N 1
ATOM 2263 C CA . GLU A 1 277 ? -40.016 8.542 18.537 1.00 30.45 277 GLU A CA 1
ATOM 2264 C C . GLU A 1 277 ? -40.102 7.254 17.711 1.00 30.45 277 GLU A C 1
ATOM 2266 O O . GLU A 1 277 ? -39.853 7.317 16.481 1.00 30.45 277 GLU A O 1
#

pLDDT: mean 75.07, std 16.7, range [30.45, 96.31]

Radius of gyration: 42.13 Å; chains: 1; bounding box: 104×45×97 Å

Secondary structure (DSSP, 8-state):
-HHHHHHHHHHHHHHHHHHHHHHHHHHHHHHHHHHHHHHHHHHHHHHHHHHSS----S-HHHHHHHHHHHHHHHHHHHHHHHHHHHHHHHHHHHHHHHHHHHHHHHHHHHHHHHHHHHHHHHHHHHHHHHHHHHHT-EETTEETHHHHHHHHHHHHHHHTT-TT--S--HHHHHHHHHHHHTTS-HHHHHHHHHHHHHHHHHHHHH---GGGTTHHHHHHHHHS-HHHHHHHHHHHHHTTTSHHHHHHHHHHHHHTS---GGG-S-TT---------

Organism: Hirschia baltica (strain ATCC 49814 / DSM 5838 / IFAM 1418) (NCBI:txid582402)